Protein 1TNR (pdb70)

CATH classification: 2.60.120.40

Structure (mmCIF, N/CA/C/O backbone):
data_1TNR
#
_entry.id   1TNR
#
_cell.length_a   145.640
_cell.length_b   145.640
_cell.length_c   145.640
_cell.angle_alpha   90.00
_cell.angle_beta   90.00
_cell.angle_gamma   90.00
#
_symmetry.space_group_name_H-M   'I 2 3'
#
loop_
_entity.id
_entity.type
_entity.pdbx_description
1 polymer 'TUMOR NECROSIS FACTOR BETA'
2 polymer 'TUMOR NECROSIS FACTOR RECEPTOR P55'
3 water water
#
loop_
_atom_site.group_PDB
_atom_site.id
_atom_site.type_symbol
_atom_site.label_atom_id
_atom_site.label_alt_id
_atom_site.label_comp_id
_atom_site.label_asym_id
_atom_site.label_entity_id
_atom_site.label_seq_id
_atom_site.pdbx_PDB_ins_code
_atom_site.Cartn_x
_atom_site.Cartn_y
_atom_site.Cartn_z
_atom_site.occupancy
_atom_site.B_iso_or_equiv
_atom_site.auth_seq_id
_atom_site.auth_comp_id
_atom_site.auth_asym_id
_atom_site.auth_atom_id
_atom_site.pdbx_PDB_model_num
ATOM 1 N N . LYS A 1 1 ? 49.432 48.261 57.475 1.00 49.66 28 LYS A N 1
ATOM 2 C CA . LYS A 1 1 ? 49.765 47.386 58.626 1.00 44.96 28 LYS A CA 1
ATOM 3 C C . LYS A 1 1 ? 48.843 46.137 58.663 1.00 39.37 28 LYS A C 1
ATOM 4 O O . LYS A 1 1 ? 49.289 45.058 58.316 1.00 38.41 28 LYS A O 1
ATOM 10 N N . PRO A 1 2 ? 47.536 46.273 59.008 1.00 31.64 29 PRO A N 1
ATOM 11 C CA . PRO A 1 2 ? 46.669 45.072 59.059 1.00 30.51 29 PRO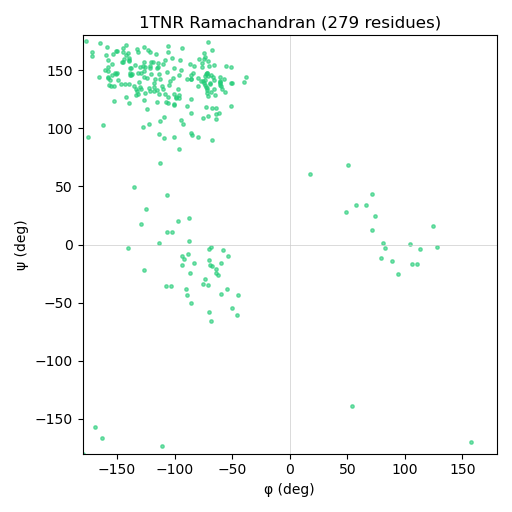 A CA 1
ATOM 12 C C . PRO A 1 2 ? 46.296 44.377 57.768 1.00 30.53 29 PRO A C 1
ATOM 13 O O . PRO A 1 2 ? 45.920 45.033 56.791 1.00 34.68 29 PRO A O 1
ATOM 17 N N . ALA A 1 3 ? 46.324 43.046 57.786 1.00 29.17 30 ALA A N 1
ATOM 18 C CA . ALA A 1 3 ? 45.996 42.263 56.601 1.00 29.58 30 ALA A CA 1
ATOM 19 C C . ALA A 1 3 ? 45.586 40.863 56.981 1.00 30.80 30 ALA A C 1
ATOM 20 O O . ALA A 1 3 ? 46.019 40.343 58.002 1.00 36.45 30 ALA A O 1
ATOM 22 N N . ALA A 1 4 ? 44.768 40.246 56.142 1.00 30.42 31 ALA A N 1
ATOM 23 C CA . ALA A 1 4 ? 44.307 38.901 56.393 1.00 26.91 31 ALA A CA 1
ATOM 24 C C . ALA A 1 4 ? 44.056 38.219 55.083 1.00 26.62 31 ALA A C 1
ATOM 25 O O . ALA A 1 4 ? 43.726 38.866 54.097 1.00 24.71 31 ALA A O 1
ATOM 27 N N . HIS A 1 5 ? 44.295 36.912 55.078 1.00 27.28 32 HIS A N 1
ATOM 28 C CA . HIS A 1 5 ? 44.058 36.066 53.939 1.00 25.64 32 HIS A CA 1
ATOM 29 C C . HIS A 1 5 ? 43.485 34.792 54.510 1.00 26.68 32 HIS A C 1
ATOM 30 O O . HIS A 1 5 ? 44.157 34.117 55.291 1.00 28.32 32 HIS A O 1
ATOM 37 N N . LEU A 1 6 ? 42.293 34.413 54.076 1.00 25.33 33 LEU A N 1
ATOM 38 C CA . LEU A 1 6 ? 41.650 33.216 54.614 1.00 25.77 33 LEU A CA 1
ATOM 39 C C . LEU A 1 6 ? 41.230 32.245 53.547 1.00 24.95 33 LEU A C 1
ATOM 40 O O . LEU A 1 6 ? 40.845 32.664 52.468 1.00 29.26 33 LEU A O 1
ATOM 45 N N . ILE A 1 7 ? 41.233 30.954 53.866 1.00 27.72 34 ILE A N 1
ATOM 46 C CA . ILE A 1 7 ? 40.812 29.923 52.913 1.00 29.13 34 ILE A CA 1
ATOM 47 C C . ILE A 1 7 ? 39.533 29.205 53.377 1.00 32.08 34 ILE A C 1
ATOM 48 O O . ILE A 1 7 ? 39.225 29.183 54.578 1.00 28.33 34 ILE A O 1
ATOM 53 N N . GLY A 1 8 ? 38.757 28.690 52.421 1.00 35.92 35 GLY A N 1
ATOM 54 C CA . GLY A 1 8 ? 37.541 27.972 52.762 1.00 40.51 35 GLY A CA 1
ATOM 55 C C . GLY A 1 8 ? 37.987 26.651 53.356 1.00 45.33 35 GLY A C 1
ATOM 56 O O . GLY A 1 8 ? 38.882 26.015 52.812 1.00 51.15 35 GLY A O 1
ATOM 57 N N . ASP A 1 9 ? 37.410 26.251 54.481 1.00 43.60 36 ASP A N 1
ATOM 58 C CA . ASP A 1 9 ? 37.770 25.006 55.156 1.00 44.90 36 ASP A CA 1
ATOM 59 C C . ASP A 1 9 ? 37.282 23.777 54.361 1.00 47.98 36 ASP A C 1
ATOM 60 O O . ASP A 1 9 ? 36.088 23.460 54.394 1.00 46.04 36 ASP A O 1
ATOM 65 N N . PRO A 1 10 ? 38.208 22.994 53.758 1.00 49.14 37 PRO A N 1
ATOM 66 C CA . PRO A 1 10 ? 37.805 21.827 52.972 1.00 53.21 37 PRO A CA 1
ATOM 67 C C . PRO A 1 10 ? 37.225 20.616 53.680 1.00 57.76 37 PRO A C 1
ATOM 68 O O . PRO A 1 10 ? 36.802 19.671 53.023 1.00 58.60 37 PRO A O 1
ATOM 72 N N . SER A 1 11 ? 37.183 20.643 55.005 1.00 61.73 38 SER A N 1
ATOM 73 C CA . SER A 1 11 ? 36.596 19.536 55.741 1.00 61.41 38 SER A CA 1
ATOM 74 C C . SER A 1 11 ? 35.103 19.772 56.023 1.00 62.78 38 SER A C 1
ATOM 75 O O . SER A 1 11 ? 34.405 18.861 56.423 1.00 65.14 38 SER A O 1
ATOM 78 N N . LYS A 1 12 ? 34.598 20.980 55.827 1.00 64.52 39 LYS A N 1
ATOM 79 C CA . LYS A 1 12 ? 33.184 21.222 56.070 1.00 68.04 39 LYS A CA 1
ATOM 80 C C . LYS A 1 12 ? 32.508 21.053 54.732 1.00 73.37 39 LYS A C 1
ATOM 81 O O . LYS A 1 12 ? 32.645 21.888 53.860 1.00 75.64 39 LYS A O 1
ATOM 87 N N . GLN A 1 13 ? 31.780 19.966 54.556 1.00 79.21 40 GLN A N 1
ATOM 88 C CA . GLN A 1 13 ? 31.142 19.714 53.267 1.00 84.71 40 GLN A CA 1
ATOM 89 C C . GLN A 1 13 ? 29.925 20.549 52.890 1.00 84.51 40 GLN A C 1
ATOM 90 O O . GLN A 1 13 ? 29.693 20.806 51.713 1.00 88.27 40 GLN A O 1
ATOM 96 N N . ASN A 1 14 ? 29.149 21.003 53.869 1.00 82.17 41 ASN A N 1
ATOM 97 C CA . ASN A 1 14 ? 27.924 21.728 53.528 1.00 78.71 41 ASN A CA 1
ATOM 98 C C . ASN A 1 14 ? 27.871 23.193 53.889 1.00 71.08 41 ASN A C 1
ATOM 99 O O . ASN A 1 14 ? 26.871 23.840 53.668 1.00 67.49 41 ASN A O 1
ATOM 104 N N . SER A 1 15 ? 28.946 23.721 54.457 1.00 68.21 42 SER A N 1
ATOM 105 C CA . SER A 1 15 ? 28.980 25.128 54.822 1.00 62.43 42 SER A CA 1
ATOM 106 C C . SER A 1 15 ? 30.278 25.761 54.326 1.00 54.02 42 SER A C 1
ATOM 107 O O . SER A 1 15 ? 31.173 25.066 53.866 1.00 51.60 42 SER A O 1
ATOM 110 N N . LEU A 1 16 ? 30.348 27.091 54.317 1.00 45.67 43 LEU A N 1
ATOM 111 C CA . LEU A 1 16 ? 31.573 27.767 53.896 1.00 38.39 43 LEU A CA 1
ATOM 112 C C . LEU A 1 16 ? 32.190 28.500 55.083 1.00 37.15 43 LEU A C 1
ATOM 113 O O . LEU A 1 16 ? 31.794 29.623 55.435 1.00 36.44 43 LEU A O 1
ATOM 118 N N . LEU A 1 17 ? 33.122 27.821 55.732 1.00 32.45 44 LEU A N 1
ATOM 119 C CA . LEU A 1 17 ? 33.801 28.343 56.901 1.00 31.57 44 LEU A CA 1
ATOM 120 C C . LEU A 1 17 ? 35.200 28.766 56.562 1.00 30.64 44 LEU A C 1
ATOM 121 O O . LEU A 1 17 ? 36.009 27.955 56.088 1.00 32.24 44 LEU A O 1
ATOM 126 N N . TRP A 1 18 ? 35.521 30.002 56.903 1.00 28.75 45 TRP A N 1
ATOM 127 C CA . TRP A 1 18 ? 36.851 30.557 56.654 1.00 31.00 45 TRP A CA 1
ATOM 128 C C . TRP A 1 18 ? 37.828 30.217 57.786 1.00 33.81 45 TRP A C 1
ATOM 129 O O . TRP A 1 18 ? 37.454 30.247 58.955 1.00 36.39 45 TRP A O 1
ATOM 140 N N . ARG A 1 19 ? 39.085 29.938 57.462 1.00 35.16 46 ARG A N 1
ATOM 141 C CA . ARG A 1 19 ? 40.054 29.641 58.511 1.00 34.47 46 ARG A CA 1
ATOM 142 C C . ARG A 1 19 ? 41.438 30.199 58.178 1.00 32.91 46 ARG A C 1
ATOM 143 O O . ARG A 1 19 ? 41.768 30.416 57.010 1.00 33.32 46 ARG A O 1
ATOM 151 N N . ALA A 1 20 ? 42.271 30.365 59.195 1.00 31.60 47 ALA A N 1
ATOM 152 C CA . ALA A 1 20 ? 43.574 30.945 58.965 1.00 31.09 47 ALA A CA 1
ATOM 153 C C . ALA A 1 20 ? 44.769 30.184 59.530 1.00 31.57 47 ALA A C 1
ATOM 154 O O . ALA A 1 20 ? 45.883 30.712 59.570 1.00 33.54 47 ALA A O 1
ATOM 156 N N . ASN A 1 21 ? 44.579 28.919 59.858 1.00 32.31 48 ASN A N 1
ATOM 157 C CA . ASN A 1 21 ? 45.654 28.125 60.451 1.00 34.88 48 ASN A CA 1
ATOM 158 C C . ASN A 1 21 ? 46.394 27.142 59.543 1.00 36.28 48 ASN A C 1
ATOM 159 O O . ASN A 1 21 ? 47.199 26.352 60.034 1.00 40.32 48 ASN A O 1
ATOM 164 N N . THR A 1 22 ? 46.183 27.206 58.232 1.00 37.02 49 THR A N 1
ATOM 165 C CA . THR A 1 22 ? 46.840 26.271 57.309 1.00 37.51 49 THR A CA 1
ATOM 166 C C . THR A 1 22 ? 47.262 26.928 56.011 1.00 36.54 49 THR A C 1
ATOM 167 O O . THR A 1 22 ? 46.783 28.000 55.665 1.00 38.73 49 THR A O 1
ATOM 171 N N . ASP A 1 23 ? 48.153 26.269 55.285 1.00 36.95 50 ASP A N 1
ATOM 172 C CA . ASP A 1 23 ? 48.630 26.785 54.010 1.00 35.19 50 ASP A CA 1
ATOM 173 C C . ASP A 1 23 ? 49.170 28.216 54.152 1.00 35.75 50 ASP A C 1
ATOM 174 O O . ASP A 1 23 ? 49.806 28.545 55.157 1.00 40.33 50 ASP A O 1
ATOM 179 N N . ARG A 1 24 ? 48.874 29.090 53.198 1.00 32.63 51 ARG A N 1
ATOM 180 C CA . ARG A 1 24 ? 49.384 30.453 53.265 1.00 29.43 51 ARG A CA 1
ATOM 181 C C . ARG A 1 24 ? 48.403 31.489 53.857 1.00 29.87 51 ARG A C 1
ATOM 182 O O . ARG A 1 24 ? 48.560 32.698 53.668 1.00 34.98 51 ARG A O 1
ATOM 190 N N . ALA A 1 25 ? 47.404 31.026 54.598 1.00 27.14 52 ALA A N 1
ATOM 191 C CA . ALA A 1 25 ? 46.423 31.931 55.206 1.00 27.24 52 ALA A CA 1
ATOM 192 C C . ALA A 1 25 ? 47.057 32.618 56.424 1.00 28.39 52 ALA A C 1
ATOM 193 O O . ALA A 1 25 ? 47.997 32.069 57.019 1.00 30.12 52 ALA A O 1
ATOM 195 N N . PHE A 1 26 ? 46.551 33.793 56.808 1.00 24.49 53 PHE A N 1
ATOM 196 C CA . PHE A 1 26 ? 47.130 34.510 57.942 1.00 21.17 53 PHE A CA 1
ATOM 197 C C . PHE A 1 26 ? 46.341 35.726 58.386 1.00 23.52 53 PHE A C 1
ATOM 198 O O . PHE A 1 26 ? 45.503 36.231 57.654 1.00 27.64 53 PHE A O 1
ATOM 206 N N . LEU A 1 27 ? 46.669 36.217 59.575 1.00 24.02 54 LEU A N 1
ATOM 207 C CA . LEU A 1 27 ? 46.052 37.393 60.167 1.00 25.74 54 LEU A CA 1
ATOM 208 C C . LEU A 1 27 ? 47.197 38.146 60.808 1.00 29.51 54 LEU A C 1
ATOM 209 O O . LEU A 1 27 ? 48.102 37.522 61.370 1.00 32.42 54 LEU A O 1
ATOM 214 N N . GLN A 1 28 ? 47.222 39.465 60.668 1.00 31.81 55 GLN A N 1
ATOM 215 C CA . GLN A 1 28 ? 48.291 40.221 61.280 1.00 36.99 55 GLN A CA 1
ATOM 216 C C . GLN A 1 28 ? 47.881 41.634 61.561 1.00 38.48 55 GLN A C 1
ATOM 217 O O . GLN A 1 28 ? 47.083 42.210 60.825 1.00 40.53 55 GLN A O 1
ATOM 223 N N . ASP A 1 29 ? 48.397 42.175 62.655 1.00 36.94 56 ASP A N 1
ATOM 224 C CA . ASP A 1 29 ? 48.101 43.539 63.019 1.00 33.49 56 ASP A CA 1
ATOM 225 C C . ASP A 1 29 ? 46.685 43.904 63.409 1.00 32.15 56 ASP A C 1
ATOM 226 O O . ASP A 1 29 ? 46.242 45.013 63.122 1.00 32.94 56 ASP A O 1
ATOM 231 N N . GLY A 1 30 ? 45.958 42.996 64.049 1.00 31.30 57 GLY A N 1
ATOM 232 C CA . GLY A 1 30 ? 44.632 43.358 64.497 1.00 27.78 57 GLY A CA 1
ATOM 233 C C . GLY A 1 30 ? 43.439 42.742 63.823 1.00 33.91 57 GLY A C 1
ATOM 234 O O . GLY A 1 30 ? 42.321 42.869 64.337 1.00 39.71 57 GLY A O 1
ATOM 235 N N . PHE A 1 31 ? 43.612 42.155 62.648 1.00 33.14 58 PHE A N 1
ATOM 236 C CA . PHE A 1 31 ? 42.478 41.528 61.997 1.00 30.43 58 PHE A CA 1
ATOM 237 C C . PHE A 1 31 ? 42.214 40.285 62.822 1.00 34.87 58 PHE A C 1
ATOM 238 O O . PHE A 1 31 ? 43.157 39.679 63.366 1.00 37.42 58 PHE A O 1
ATOM 246 N N . SER A 1 32 ? 40.948 39.890 62.918 1.00 33.78 59 SER A N 1
ATOM 247 C CA . SER A 1 32 ? 40.589 38.711 63.694 1.00 34.22 59 SER A CA 1
ATOM 248 C C . SER A 1 32 ? 39.292 38.121 63.141 1.00 37.02 59 SER A C 1
ATOM 249 O O . SER A 1 32 ? 38.545 38.766 62.377 1.00 31.79 59 SER A O 1
ATOM 252 N N . LEU A 1 33 ? 39.048 36.870 63.536 1.00 42.80 60 LEU A N 1
ATOM 253 C CA . LEU A 1 33 ? 37.868 36.112 63.136 1.00 42.76 60 LEU A CA 1
ATOM 254 C C . LEU A 1 33 ? 36.841 35.777 64.225 1.00 47.47 60 LEU A C 1
ATOM 255 O O . LEU A 1 33 ? 37.104 34.923 65.099 1.00 51.96 60 LEU A O 1
ATOM 260 N N . SER A 1 34 ? 35.683 36.439 64.244 1.00 48.69 61 SER A N 1
ATOM 261 C CA . SER A 1 34 ? 34.598 36.038 65.121 1.00 60.19 61 SER A CA 1
ATOM 262 C C . SER A 1 34 ? 33.477 35.632 64.138 1.00 61.66 61 SER A C 1
ATOM 263 O O . SER A 1 34 ? 33.516 36.066 63.008 1.00 64.85 61 SER A O 1
ATOM 266 N N . ASN A 1 35 ? 32.466 34.902 64.626 1.00 62.24 62 ASN A N 1
ATOM 267 C CA . ASN A 1 35 ? 31.315 34.383 63.798 1.00 60.62 62 ASN A CA 1
ATOM 268 C C . ASN A 1 35 ? 31.588 34.391 62.297 1.00 55.46 62 ASN A C 1
ATOM 269 O O . ASN A 1 35 ? 30.892 35.097 61.570 1.00 56.41 62 ASN A O 1
ATOM 274 N N . ASN A 1 36 ? 32.602 33.661 61.840 1.00 47.89 63 ASN A N 1
ATOM 275 C CA . ASN A 1 36 ? 32.960 33.579 60.410 1.00 40.15 63 ASN A CA 1
ATOM 276 C C . ASN A 1 36 ? 33.080 34.960 59.680 1.00 36.93 63 ASN A C 1
ATOM 277 O O . ASN A 1 36 ? 32.848 35.055 58.455 1.00 41.57 63 ASN A O 1
ATOM 282 N N . SER A 1 37 ? 33.416 36.025 60.405 1.00 32.45 64 SER A N 1
ATOM 283 C CA . SER A 1 37 ? 33.522 37.390 59.855 1.00 30.96 64 SER A CA 1
ATOM 284 C C . SER A 1 37 ? 34.871 37.998 60.212 1.00 32.70 64 SER A C 1
ATOM 285 O O . SER A 1 37 ? 35.557 37.527 61.123 1.00 38.44 64 SER A O 1
ATOM 288 N N . LEU A 1 38 ? 35.350 38.934 59.395 1.00 31.92 65 LEU A N 1
ATOM 289 C CA . LEU A 1 38 ? 36.625 39.583 59.680 1.00 28.52 65 LEU A CA 1
ATOM 290 C C . LEU A 1 38 ? 36.204 40.856 60.355 1.00 30.14 65 LEU A C 1
ATOM 291 O O . LEU A 1 38 ? 35.236 41.520 59.924 1.00 29.51 65 LEU A O 1
ATOM 296 N N . LEU A 1 39 ? 36.872 41.145 61.457 1.00 29.44 66 LEU A N 1
ATOM 297 C CA . LEU A 1 39 ? 36.585 42.325 62.235 1.00 32.83 66 LEU A CA 1
ATOM 298 C C . LEU A 1 39 ? 37.614 43.388 61.897 1.00 30.73 66 LEU A C 1
ATOM 299 O O . LEU A 1 39 ? 38.807 43.172 62.093 1.00 34.42 66 LEU A O 1
ATOM 304 N N . VAL A 1 40 ? 37.168 44.530 61.404 1.00 29.32 67 VAL A N 1
ATOM 305 C CA . VAL A 1 40 ? 38.096 45.591 61.049 1.00 31.01 67 VAL A CA 1
ATOM 306 C C . VAL A 1 40 ? 38.668 46.252 62.298 1.00 36.02 67 VAL A C 1
ATOM 307 O O . VAL A 1 40 ? 37.932 46.869 63.075 1.00 38.56 67 VAL A O 1
ATOM 311 N N . PRO A 1 41 ? 39.999 46.174 62.482 1.00 37.97 68 PRO A N 1
ATOM 312 C CA . PRO A 1 41 ? 40.686 46.751 63.643 1.00 35.62 68 PRO A CA 1
ATOM 313 C C . PRO A 1 41 ? 40.794 48.270 63.721 1.00 38.70 68 PRO A C 1
ATOM 314 O O . PRO A 1 41 ? 40.748 48.823 64.809 1.00 41.88 68 PRO A O 1
ATOM 318 N N . THR A 1 42 ? 40.951 48.968 62.604 1.00 40.76 69 THR A N 1
ATOM 319 C CA . THR A 1 42 ? 41.035 50.425 62.692 1.00 41.27 69 THR A CA 1
ATOM 320 C C . THR A 1 42 ? 40.404 51.042 61.487 1.00 37.93 69 THR A C 1
ATOM 321 O O . THR A 1 42 ? 40.307 50.411 60.450 1.00 37.56 69 THR A O 1
ATOM 325 N N . SER A 1 43 ? 39.990 52.285 61.625 1.00 36.57 70 SER A N 1
ATOM 326 C CA . SER A 1 43 ? 39.364 52.973 60.522 1.00 36.69 70 SER A CA 1
ATOM 327 C C . SER A 1 43 ? 40.391 53.233 59.420 1.00 36.80 70 SER A C 1
ATOM 328 O O . SER A 1 43 ? 41.570 53.412 59.705 1.00 40.20 70 SER A O 1
ATOM 331 N N . GLY A 1 44 ? 39.952 53.185 58.166 1.00 34.04 71 GLY A N 1
ATOM 332 C CA . GLY A 1 44 ? 40.850 53.416 57.054 1.00 31.37 71 GLY A CA 1
ATOM 333 C C . GLY A 1 44 ? 40.356 52.810 55.755 1.00 33.21 71 GLY A C 1
ATOM 334 O O . GLY A 1 44 ? 39.225 52.317 55.648 1.00 32.55 71 GLY A O 1
ATOM 335 N N . ILE A 1 45 ? 41.231 52.815 54.765 1.00 34.15 72 ILE A N 1
ATOM 336 C CA . ILE A 1 45 ? 40.883 52.268 53.471 1.00 37.26 72 ILE A CA 1
ATOM 337 C C . ILE A 1 45 ? 41.442 50.885 53.307 1.00 34.02 72 ILE A C 1
ATOM 338 O O . ILE A 1 45 ? 42.644 50.666 53.462 1.00 33.73 72 ILE A O 1
ATOM 343 N N . TYR A 1 46 ? 40.572 49.974 52.910 1.00 31.21 73 TYR A N 1
ATOM 344 C CA . TYR A 1 46 ? 40.956 48.589 52.738 1.00 30.32 73 TYR A CA 1
ATOM 345 C C . TYR A 1 46 ? 40.605 48.035 51.381 1.00 31.23 73 TYR A C 1
ATOM 346 O O . TYR A 1 46 ? 39.592 48.407 50.775 1.00 30.79 73 TYR A O 1
ATOM 355 N N . PHE A 1 47 ? 41.476 47.174 50.880 1.00 30.19 74 PHE A N 1
ATOM 356 C CA . PHE A 1 47 ? 41.193 46.505 49.642 1.00 28.78 74 PHE A CA 1
ATOM 357 C C . PHE A 1 47 ? 40.600 45.173 50.126 1.00 28.52 74 PHE A C 1
ATOM 358 O O . PHE A 1 47 ? 41.176 44.519 50.993 1.00 31.22 74 PHE A O 1
ATOM 366 N N . VAL A 1 48 ? 39.414 44.819 49.661 1.00 26.46 75 VAL A N 1
ATOM 367 C CA . VAL A 1 48 ? 38.777 43.576 50.083 1.00 24.13 75 VAL A CA 1
ATOM 368 C C . VAL A 1 48 ? 38.597 42.681 48.870 1.00 23.87 75 VAL A C 1
ATOM 369 O O . VAL A 1 48 ? 38.147 43.146 47.820 1.00 27.21 75 VAL A O 1
ATOM 373 N N . TYR A 1 49 ? 38.912 41.396 49.003 1.00 22.68 76 TYR A N 1
ATOM 374 C CA . TYR A 1 49 ? 38.809 40.463 47.863 1.00 18.67 76 TYR A CA 1
ATOM 375 C C . TYR A 1 49 ? 38.358 39.021 48.205 1.00 20.76 76 TYR A C 1
ATOM 376 O O . TYR A 1 49 ? 38.552 38.503 49.334 1.00 19.22 76 TYR A O 1
ATOM 385 N N . SER A 1 50 ? 37.815 38.342 47.201 1.00 23.02 77 SER A N 1
ATOM 386 C CA . SER A 1 50 ? 37.378 36.971 47.399 1.00 23.91 77 SER A CA 1
ATOM 387 C C . SER A 1 50 ? 37.224 36.214 46.084 1.00 21.69 77 SER A C 1
ATOM 388 O O . SER A 1 50 ? 36.973 36.813 45.036 1.00 22.11 77 SER A O 1
ATOM 391 N N . GLN A 1 51 ? 37.440 34.906 46.131 1.00 22.64 78 GLN A N 1
ATOM 392 C CA . GLN A 1 51 ? 37.271 34.080 44.954 1.00 25.44 78 GLN A CA 1
ATOM 393 C C . GLN A 1 51 ? 36.590 32.777 45.316 1.00 25.08 78 GLN A C 1
ATOM 394 O O . GLN A 1 51 ? 36.802 32.246 46.393 1.00 27.96 78 GLN A O 1
ATOM 400 N N . VAL A 1 52 ? 35.770 32.268 44.408 1.00 25.91 79 VAL A N 1
ATOM 401 C CA . VAL A 1 52 ? 35.110 30.975 44.586 1.00 27.06 79 VAL A CA 1
ATOM 402 C C . VAL A 1 52 ? 35.160 30.275 43.239 1.00 27.60 79 VAL A C 1
ATOM 403 O O . VAL A 1 52 ? 35.232 30.925 42.187 1.00 23.26 79 VAL A O 1
ATOM 407 N N . VAL A 1 53 ? 35.173 28.950 43.286 1.00 28.30 80 VAL A N 1
ATOM 408 C CA . VAL A 1 53 ? 35.181 28.120 42.085 1.00 28.08 80 VAL A CA 1
ATOM 409 C C . VAL A 1 53 ? 34.101 27.058 42.323 1.00 28.64 80 VAL A C 1
ATOM 410 O O . VAL A 1 53 ? 34.013 26.499 43.419 1.00 27.85 80 VAL A O 1
ATOM 414 N N . PHE A 1 54 ? 33.234 26.842 41.337 1.00 28.97 81 PHE A N 1
ATOM 415 C CA . PHE A 1 54 ? 32.156 25.863 41.468 1.00 28.75 81 PHE A CA 1
ATOM 416 C C . PHE A 1 54 ? 32.286 24.802 40.386 1.00 30.07 81 PHE A C 1
ATOM 417 O O . PHE A 1 54 ? 32.813 25.093 39.299 1.00 26.69 81 PHE A O 1
ATOM 425 N N . SER A 1 55 ? 31.709 23.621 40.646 1.00 31.55 82 SER A N 1
ATOM 426 C CA . SER A 1 55 ? 31.701 22.509 39.697 1.00 31.67 82 SER A CA 1
ATOM 427 C C . SER A 1 55 ? 30.449 21.643 39.890 1.00 31.72 82 SER A C 1
ATOM 428 O O . SER A 1 55 ? 29.741 21.765 40.883 1.00 32.28 82 SER A O 1
ATOM 431 N N . GLY A 1 56 ? 30.171 20.772 38.932 1.00 36.72 83 GLY A N 1
ATOM 432 C CA . GLY A 1 56 ? 29.029 19.882 39.042 1.00 39.88 83 GLY A CA 1
ATOM 433 C C . GLY A 1 56 ? 28.970 18.943 37.857 1.00 42.11 83 GLY A C 1
ATOM 434 O O . GLY A 1 56 ? 29.767 19.056 36.934 1.00 39.65 83 GLY A O 1
ATOM 435 N N . LYS A 1 57 ? 28.032 18.004 37.885 1.00 49.84 84 LYS A N 1
ATOM 436 C CA . LYS A 1 57 ? 27.842 17.059 36.783 1.00 54.46 84 LYS A CA 1
ATOM 437 C C . LYS A 1 57 ? 26.452 16.439 36.929 1.00 55.86 84 LYS A C 1
ATOM 438 O O . LYS A 1 57 ? 26.250 15.593 37.799 1.00 57.14 84 LYS A O 1
ATOM 444 N N . ALA A 1 58 ? 25.498 16.897 36.112 1.00 57.56 85 ALA A N 1
ATOM 445 C CA . ALA A 1 58 ? 24.111 16.413 36.116 1.00 61.78 85 ALA A CA 1
ATOM 446 C C . ALA A 1 58 ? 24.066 14.933 35.707 1.00 68.12 85 ALA A C 1
ATOM 447 O O . ALA A 1 58 ? 24.470 14.579 34.580 1.00 64.61 85 ALA A O 1
ATOM 449 N N . TYR A 1 59 ? 23.604 14.083 36.639 1.00 75.25 86 TYR A N 1
ATOM 450 C CA . TYR A 1 59 ? 23.508 12.630 36.437 1.00 80.01 86 TYR A CA 1
ATOM 451 C C . TYR A 1 59 ? 22.222 12.157 35.789 1.00 83.93 86 TYR A C 1
ATOM 452 O O . TYR A 1 59 ? 22.209 11.121 35.129 1.00 83.62 86 TYR A O 1
ATOM 461 N N . SER A 1 60 ? 21.164 12.948 35.939 1.00 87.62 87 SER A N 1
ATOM 462 C CA . SER A 1 60 ? 19.854 12.597 35.407 1.00 92.08 87 SER A CA 1
ATOM 463 C C . SER A 1 60 ? 19.286 13.702 34.528 1.00 93.77 87 SER A C 1
ATOM 464 O O . SER A 1 60 ? 19.664 14.861 34.668 1.00 92.49 87 SER A O 1
ATOM 467 N N . PRO A 1 61 ? 18.347 13.351 33.614 1.00 99.02 88 PRO A N 1
ATOM 468 C CA . PRO A 1 61 ? 17.718 14.335 32.716 1.00 101.23 88 PRO A CA 1
ATOM 469 C C . PRO A 1 61 ? 16.928 15.421 33.460 1.00 100.89 88 PRO A C 1
ATOM 470 O O . PRO A 1 61 ? 16.771 16.538 32.951 1.00 101.18 88 PRO A O 1
ATOM 474 N N . LYS A 1 62 ? 16.436 15.099 34.659 1.00 100.02 89 LYS A N 1
ATOM 475 C CA . LYS A 1 62 ? 15.686 16.056 35.471 1.00 99.32 89 LYS A CA 1
ATOM 476 C C . LYS A 1 62 ? 16.564 17.285 35.791 1.00 99.79 89 LYS A C 1
ATOM 477 O O . LYS A 1 62 ? 16.128 18.440 35.644 1.00 97.53 89 LYS A O 1
ATOM 483 N N . ALA A 1 63 ? 17.827 17.010 36.127 1.00 100.69 90 ALA A N 1
ATOM 484 C CA . ALA A 1 63 ? 18.822 18.036 36.464 1.00 99.35 90 ALA A CA 1
ATOM 485 C C . ALA A 1 63 ? 19.244 18.955 35.299 1.00 97.74 90 ALA A C 1
ATOM 486 O O . ALA A 1 63 ? 19.761 20.045 35.521 1.00 99.14 90 ALA A O 1
ATOM 488 N N . THR A 1 64 ? 18.990 18.531 34.069 1.00 96.38 91 THR A N 1
ATOM 489 C CA . THR A 1 64 ? 19.357 19.296 32.881 1.00 98.57 91 THR A CA 1
ATOM 490 C C . THR A 1 64 ? 18.281 20.295 32.428 1.00 97.83 91 THR A C 1
ATOM 491 O O . THR A 1 64 ? 18.533 21.159 31.574 1.00 98.02 91 THR A O 1
ATOM 495 N N . SER A 1 65 ? 17.110 20.211 33.059 1.00 96.99 92 SER A N 1
ATOM 496 C CA . SER A 1 65 ? 15.958 21.062 32.743 1.00 95.46 92 SER A CA 1
ATOM 497 C C . SER A 1 65 ? 16.152 22.530 33.126 1.00 92.85 92 SER A C 1
ATOM 498 O O . SER A 1 65 ? 16.139 23.418 32.260 1.00 90.97 92 SER A O 1
ATOM 501 N N . SER A 1 66 ? 16.259 22.772 34.437 1.00 88.96 93 SER A N 1
ATOM 502 C CA . SER A 1 66 ? 16.443 24.117 34.986 1.00 79.47 93 SER A CA 1
ATOM 503 C C . SER A 1 66 ? 17.889 24.454 35.275 1.00 70.38 93 SER A C 1
ATOM 504 O O . SER A 1 66 ? 18.687 23.586 35.652 1.00 70.11 93 SER A O 1
ATOM 507 N N . PRO A 1 67 ? 18.244 25.732 35.088 1.00 61.86 94 PRO A N 1
ATOM 508 C CA . PRO A 1 67 ? 19.592 26.227 35.327 1.00 55.94 94 PRO A CA 1
ATOM 509 C C . PRO A 1 67 ? 19.950 26.272 36.821 1.00 48.89 94 PRO A C 1
ATOM 510 O O . PRO A 1 67 ? 19.124 25.983 37.710 1.00 48.15 94 PRO A O 1
ATOM 514 N N . LEU A 1 68 ? 21.209 26.611 37.073 1.00 41.24 95 LEU A N 1
ATOM 515 C CA . LEU A 1 68 ? 21.742 26.722 38.409 1.00 35.73 95 LEU A CA 1
ATOM 516 C C . LEU A 1 68 ? 22.158 28.167 38.580 1.00 33.73 95 LEU A C 1
ATOM 517 O O . LEU A 1 68 ? 22.777 28.741 37.689 1.00 35.52 95 LEU A O 1
ATOM 522 N N . TYR A 1 69 ? 21.769 28.791 39.681 1.00 34.20 96 TYR A N 1
ATOM 523 C CA . TYR A 1 69 ? 22.174 30.177 39.923 1.00 35.78 96 TYR A CA 1
ATOM 524 C C . TYR A 1 69 ? 23.384 30.134 40.877 1.00 35.39 96 TYR A C 1
ATOM 525 O O . TYR A 1 69 ? 23.311 29.477 41.915 1.00 32.68 96 TYR A O 1
ATOM 534 N N . LEU A 1 70 ? 24.495 30.771 40.509 1.00 31.58 97 LEU A N 1
ATOM 535 C CA . LEU A 1 70 ? 25.678 30.779 41.368 1.00 30.71 97 LEU A CA 1
ATOM 536 C C . LEU A 1 70 ? 26.020 32.224 41.677 1.00 30.18 97 LEU A C 1
ATOM 537 O O . LEU A 1 70 ? 26.037 33.073 40.772 1.00 32.75 97 LEU A O 1
ATOM 542 N N . ALA A 1 71 ? 26.260 32.518 42.950 1.00 25.56 98 ALA A N 1
ATOM 543 C CA . ALA A 1 71 ? 26.613 33.872 43.335 1.00 26.04 98 ALA A CA 1
ATOM 544 C C . ALA A 1 71 ? 27.485 33.900 44.581 1.00 26.86 98 ALA A C 1
ATOM 545 O O . ALA A 1 71 ? 27.415 33.020 45.448 1.00 29.34 98 ALA A O 1
ATOM 547 N N . HIS A 1 72 ? 28.366 34.880 44.629 1.00 24.51 99 HIS A N 1
ATOM 548 C CA . HIS A 1 72 ? 29.231 35.036 45.766 1.00 22.80 99 HIS A CA 1
ATOM 549 C C . HIS A 1 72 ? 29.187 36.522 45.980 1.00 24.10 99 HIS A C 1
ATOM 550 O O . HIS A 1 72 ? 29.158 37.296 45.022 1.00 24.59 99 HIS A O 1
ATOM 557 N N . GLU A 1 73 ? 29.280 36.929 47.230 1.00 25.47 100 GLU A N 1
ATOM 558 C CA . GLU A 1 73 ? 29.139 38.323 47.550 1.00 25.98 100 GLU A CA 1
ATOM 559 C C . GLU A 1 73 ? 29.794 38.662 48.902 1.00 27.81 100 GLU A C 1
ATOM 560 O O . GLU A 1 73 ? 29.783 37.829 49.825 1.00 26.24 100 GLU A O 1
ATOM 566 N N . VAL A 1 74 ? 30.410 39.844 48.999 1.00 28.58 101 VAL A N 1
ATOM 567 C CA . VAL A 1 74 ? 31.027 40.295 50.249 1.00 27.58 101 VAL A CA 1
ATOM 568 C C . VAL A 1 74 ? 30.151 41.395 50.818 1.00 29.60 101 VAL A C 1
ATOM 569 O O . VAL A 1 74 ? 29.892 42.392 50.139 1.00 32.17 101 VAL A O 1
ATOM 573 N N . GLN A 1 75 ? 29.683 41.210 52.047 1.00 29.34 102 GLN A N 1
ATOM 574 C CA . GLN A 1 75 ? 28.825 42.193 52.693 1.00 29.97 102 GLN A CA 1
ATOM 575 C C . GLN A 1 75 ? 29.471 42.820 53.884 1.00 30.35 102 GLN A C 1
ATOM 576 O O . GLN A 1 75 ? 30.245 42.183 54.613 1.00 31.74 102 GLN A O 1
ATOM 582 N N . LEU A 1 76 ? 28.974 44.005 54.182 1.00 30.82 103 LEU A N 1
ATOM 583 C CA . LEU A 1 76 ? 29.465 44.799 55.279 1.00 32.58 103 LEU A CA 1
ATOM 584 C C . LEU A 1 76 ? 28.390 45.026 56.307 1.00 35.46 103 LEU A C 1
ATOM 585 O O . LEU A 1 76 ? 27.229 45.255 55.958 1.00 35.16 103 LEU A O 1
ATOM 590 N N . PHE A 1 77 ? 28.791 44.941 57.570 1.00 38.63 104 PHE A N 1
ATOM 591 C CA . PHE A 1 77 ? 27.910 45.224 58.694 1.00 39.84 104 PHE A CA 1
ATOM 592 C C . PHE A 1 77 ? 28.622 46.252 59.592 1.00 39.98 104 PHE A C 1
ATOM 593 O O . PHE A 1 77 ? 29.553 45.918 60.339 1.00 41.88 104 PHE A O 1
ATOM 601 N N . SER A 1 78 ? 28.197 47.505 59.456 1.00 38.31 105 SER A N 1
ATOM 602 C CA . SER A 1 78 ? 28.749 48.661 60.160 1.00 40.39 105 SER A CA 1
ATOM 603 C C . SER A 1 78 ? 27.740 49.178 61.184 1.00 42.18 105 SER A C 1
ATOM 604 O O . SER A 1 78 ? 26.544 48.986 61.020 1.00 44.44 105 SER A O 1
ATOM 607 N N . SER A 1 79 ? 28.199 49.860 62.227 1.00 47.03 106 SER A N 1
ATOM 608 C CA . SER A 1 79 ? 27.273 50.409 63.221 1.00 47.62 106 SER A CA 1
ATOM 609 C C . SER A 1 79 ? 26.486 51.566 62.584 1.00 46.86 106 SER A C 1
ATOM 610 O O . SER A 1 79 ? 25.520 52.056 63.155 1.00 48.41 106 SER A O 1
ATOM 613 N N . GLN A 1 80 ? 26.937 52.034 61.426 1.00 44.87 107 GLN A N 1
ATOM 614 C CA . GLN A 1 80 ? 26.282 53.137 60.745 1.00 45.52 107 GLN A CA 1
ATOM 615 C C . GLN A 1 80 ? 24.905 52.825 60.175 1.00 49.02 107 GLN A C 1
ATOM 616 O O . GLN A 1 80 ? 24.150 53.752 59.847 1.00 51.73 107 GLN A O 1
ATOM 622 N N . TYR A 1 81 ? 24.590 51.543 60.026 1.00 49.96 108 TYR A N 1
ATOM 623 C CA . TYR A 1 81 ? 23.314 51.126 59.462 1.00 52.35 108 TYR A CA 1
ATOM 624 C C . TYR A 1 81 ? 22.983 49.739 60.031 1.00 58.48 108 TYR A C 1
ATOM 625 O O . TYR A 1 81 ? 23.847 48.871 60.135 1.00 59.18 108 TYR A O 1
ATOM 634 N N . PRO A 1 82 ? 21.721 49.520 60.429 1.00 63.94 109 PRO A N 1
ATOM 635 C CA . PRO A 1 82 ? 21.315 48.222 60.991 1.00 65.58 109 PRO A CA 1
ATOM 636 C C . PRO A 1 82 ? 21.293 47.003 60.046 1.00 61.88 109 PRO A C 1
ATOM 637 O O . PRO A 1 82 ? 21.024 45.898 60.496 1.00 60.30 109 PRO A O 1
ATOM 641 N N . PHE A 1 83 ? 21.590 47.185 58.762 1.00 60.64 110 PHE A N 1
ATOM 642 C CA . PHE A 1 83 ? 21.524 46.074 57.808 1.00 58.12 110 PHE A CA 1
ATOM 643 C C . PHE A 1 83 ? 22.802 45.683 57.090 1.00 54.44 110 PHE A C 1
ATOM 644 O O . PHE A 1 83 ? 23.709 46.487 56.944 1.00 56.70 110 PHE A O 1
ATOM 652 N N . HIS A 1 84 ? 22.848 44.442 56.621 1.00 50.06 111 HIS A N 1
ATOM 653 C CA . HIS A 1 84 ? 23.990 43.949 55.864 1.00 46.19 111 HIS A CA 1
ATOM 654 C C . HIS A 1 84 ? 23.939 44.594 54.511 1.00 42.85 111 HIS A C 1
ATOM 655 O O . HIS A 1 84 ? 22.887 44.659 53.895 1.00 42.83 111 HIS A O 1
ATOM 662 N N . VAL A 1 85 ? 25.082 45.068 54.048 1.00 43.13 112 VAL A N 1
ATOM 663 C CA . VAL A 1 85 ? 25.149 45.722 52.754 1.00 40.09 112 VAL A CA 1
ATOM 664 C C . VAL A 1 85 ? 26.192 45.099 51.850 1.00 37.25 112 VAL A C 1
ATOM 665 O O . VAL A 1 85 ? 27.338 44.879 52.242 1.00 39.80 112 VAL A O 1
ATOM 669 N N . PRO A 1 86 ? 25.792 44.784 50.621 1.00 34.52 113 PRO A N 1
ATOM 670 C CA . PRO A 1 86 ? 26.682 44.176 49.635 1.00 35.38 113 PRO A CA 1
ATOM 671 C C . PRO A 1 86 ? 27.687 45.184 49.141 1.00 33.48 113 PRO A C 1
ATOM 672 O O . PRO A 1 86 ? 27.303 46.290 48.771 1.00 35.33 113 PRO A O 1
ATOM 676 N N . LEU A 1 87 ? 28.961 44.799 49.145 1.00 30.93 114 LEU A N 1
ATOM 677 C CA . LEU A 1 87 ? 30.042 45.645 48.650 1.00 28.24 114 LEU A CA 1
ATOM 678 C C . LEU A 1 87 ? 30.472 45.138 47.262 1.00 29.50 114 LEU A C 1
ATOM 679 O O . LEU A 1 87 ? 30.766 45.924 46.364 1.00 28.03 114 LEU A O 1
ATOM 684 N N . LEU A 1 88 ? 30.437 43.816 47.085 1.00 28.51 115 LEU A N 1
ATOM 685 C CA . LEU A 1 88 ? 30.840 43.178 45.847 1.00 25.10 115 LEU A CA 1
ATOM 686 C C . LEU A 1 88 ? 29.953 41.939 45.651 1.00 27.20 115 LEU A C 1
ATOM 687 O O . LEU A 1 88 ? 29.705 41.210 46.626 1.00 25.88 115 LEU A O 1
ATOM 692 N N . SER A 1 89 ? 29.493 41.700 44.417 1.00 24.90 116 SER A N 1
ATOM 693 C CA . SER A 1 89 ? 28.680 40.521 44.072 1.00 26.06 116 SER A CA 1
ATOM 694 C C . SER A 1 89 ? 29.067 40.041 42.691 1.00 24.99 116 SER A C 1
ATOM 695 O O . SER A 1 89 ? 29.242 40.857 41.784 1.00 22.12 116 SER A O 1
ATOM 698 N N . SER A 1 90 ? 29.171 38.725 42.531 1.00 24.35 117 SER A N 1
ATOM 699 C CA . SER A 1 90 ? 29.472 38.122 41.244 1.00 25.09 117 SER A CA 1
ATOM 700 C C . SER A 1 90 ? 28.412 37.041 41.036 1.00 27.53 117 SER A C 1
ATOM 701 O O . SER A 1 90 ? 28.070 36.290 41.966 1.00 29.68 117 SER A O 1
ATOM 704 N N . GLN A 1 91 ? 27.839 37.014 39.842 1.00 26.25 118 GLN A N 1
ATOM 705 C CA . GLN A 1 91 ? 26.785 36.076 39.530 1.00 26.89 118 GLN A CA 1
ATOM 706 C C . GLN A 1 91 ? 26.993 35.401 38.190 1.00 29.04 118 GLN A C 1
ATOM 707 O O . GLN A 1 91 ? 27.643 35.945 37.291 1.00 29.19 118 GLN A O 1
ATOM 713 N N . LYS A 1 92 ? 26.418 34.212 38.065 1.00 31.15 119 LYS A N 1
ATOM 714 C CA . LYS A 1 92 ? 26.537 33.390 36.862 1.00 30.91 119 LYS A CA 1
ATOM 715 C C . LYS A 1 92 ? 25.367 32.412 36.841 1.00 32.69 119 LYS A C 1
ATOM 716 O O . LYS A 1 92 ? 24.918 31.943 37.895 1.00 32.58 119 LYS A O 1
ATOM 722 N N . MET A 1 93 ? 24.850 32.127 35.653 1.00 34.32 120 MET A N 1
ATOM 723 C CA . MET A 1 93 ? 23.763 31.162 35.522 1.00 36.56 120 MET A CA 1
ATOM 724 C C . MET A 1 93 ? 24.376 29.995 34.739 1.00 39.01 120 MET A C 1
ATOM 725 O O . MET A 1 93 ? 25.031 30.200 33.716 1.00 38.65 120 MET A O 1
ATOM 730 N N . VAL A 1 94 ? 24.217 28.779 35.238 1.00 42.27 121 VAL A N 1
ATOM 731 C CA . VAL A 1 94 ? 24.784 27.611 34.576 1.00 44.80 121 VAL A CA 1
ATOM 732 C C . VAL A 1 94 ? 23.699 26.668 34.073 1.00 46.52 121 VAL A C 1
ATOM 733 O O . VAL A 1 94 ? 22.747 26.358 34.793 1.00 44.78 121 VAL A O 1
ATOM 737 N N . TYR A 1 95 ? 23.846 26.237 32.823 1.00 49.51 122 TYR A N 1
ATOM 738 C CA . TYR A 1 95 ? 22.915 25.295 32.192 1.00 49.97 122 TYR A CA 1
ATOM 739 C C . TYR A 1 95 ? 23.604 23.932 32.009 1.00 51.45 122 TYR A C 1
ATOM 740 O O . TYR A 1 95 ? 24.283 23.689 31.008 1.00 50.10 122 TYR A O 1
ATOM 749 N N . PRO A 1 96 ? 23.466 23.043 33.001 1.00 53.15 123 PRO A N 1
ATOM 750 C CA . PRO A 1 96 ? 24.068 21.713 32.979 1.00 57.94 123 PRO A CA 1
ATOM 751 C C . PRO A 1 96 ? 23.623 20.840 31.821 1.00 62.26 123 PRO A C 1
ATOM 752 O O . PRO A 1 96 ? 22.443 20.809 31.466 1.00 63.23 123 PRO A O 1
ATOM 756 N N . GLY A 1 97 ? 24.601 20.165 31.225 1.00 65.48 124 GLY A N 1
ATOM 757 C CA . GLY A 1 97 ? 24.346 19.247 30.135 1.00 70.01 124 GLY A CA 1
ATOM 758 C C . GLY A 1 97 ? 24.377 17.853 30.749 1.00 74.65 124 GLY A C 1
ATOM 759 O O . GLY A 1 97 ? 25.070 17.641 31.755 1.00 74.86 124 GLY A O 1
ATOM 760 N N . LEU A 1 98 ? 23.645 16.900 30.165 1.00 76.17 125 LEU A N 1
ATOM 761 C CA . LEU A 1 98 ? 23.598 15.540 30.712 1.00 73.48 125 LEU A CA 1
ATOM 762 C C . LEU A 1 98 ? 24.948 14.834 30.680 1.00 71.42 125 LEU A C 1
ATOM 763 O O . LEU A 1 98 ? 25.469 14.541 29.601 1.00 70.06 125 LEU A O 1
ATOM 768 N N . GLN A 1 99 ? 25.505 14.597 31.870 1.00 70.48 126 GLN A N 1
ATOM 769 C CA . GLN A 1 99 ? 26.786 13.899 32.070 1.00 70.34 126 GLN A CA 1
ATOM 770 C C . GLN A 1 99 ? 28.090 14.672 31.856 1.00 68.09 126 GLN A C 1
ATOM 771 O O . GLN A 1 99 ? 29.158 14.178 32.222 1.00 67.53 126 GLN A O 1
ATOM 777 N N . GLU A 1 100 ? 28.004 15.872 31.278 1.00 65.72 127 GLU A N 1
ATOM 778 C CA . GLU A 1 100 ? 29.173 16.722 31.021 1.00 56.76 127 GLU A CA 1
ATOM 779 C C . GLU A 1 100 ? 29.392 17.590 32.250 1.00 51.09 127 GLU A C 1
ATOM 780 O O . GLU A 1 100 ? 28.532 18.400 32.595 1.00 50.91 127 GLU A O 1
ATOM 786 N N . PRO A 1 101 ? 30.557 17.460 32.910 1.00 47.32 128 PRO A N 1
ATOM 787 C CA . PRO A 1 101 ? 30.815 18.272 34.102 1.00 44.24 128 PRO A CA 1
ATOM 788 C C . PRO A 1 101 ? 31.116 19.734 33.735 1.00 43.05 128 PRO A C 1
ATOM 789 O O . PRO A 1 101 ? 31.727 20.014 32.696 1.00 41.35 128 PRO A O 1
ATOM 793 N N . TRP A 1 102 ? 30.672 20.663 34.576 1.00 40.72 129 TRP A N 1
ATOM 794 C CA . TRP A 1 102 ? 30.915 22.078 34.336 1.00 35.38 129 TRP A CA 1
ATOM 795 C C . TRP A 1 102 ? 31.820 22.648 35.434 1.00 35.62 129 TRP A C 1
ATOM 796 O O . TRP A 1 102 ? 31.814 22.151 36.570 1.00 34.89 129 TRP A O 1
ATOM 807 N N . LEU A 1 103 ? 32.580 23.686 35.087 1.00 33.88 130 LEU A N 1
ATOM 808 C CA . LEU A 1 103 ? 33.536 24.331 35.985 1.00 31.70 130 LEU A CA 1
ATOM 809 C C . LEU A 1 103 ? 33.535 25.838 35.753 1.00 33.19 130 LEU A C 1
ATOM 810 O O . LEU A 1 103 ? 33.774 26.293 34.626 1.00 36.52 130 LEU A O 1
ATOM 815 N N . HIS A 1 104 ? 33.350 26.615 36.814 1.00 30.83 131 HIS A N 1
ATOM 816 C CA . HIS A 1 104 ? 33.354 28.065 36.693 1.00 27.66 131 HIS A CA 1
ATOM 817 C C . HIS A 1 104 ? 34.110 28.775 37.810 1.00 26.98 131 HIS A C 1
ATOM 818 O O . HIS A 1 104 ? 34.084 28.337 38.961 1.00 31.40 131 HIS A O 1
ATOM 825 N N . SER A 1 105 ? 34.751 29.892 37.502 1.00 22.81 132 SER A N 1
ATOM 826 C CA . SER A 1 105 ? 35.469 30.637 38.538 1.00 22.22 132 SER A CA 1
ATOM 827 C C . SER A 1 105 ? 34.985 32.089 38.618 1.00 23.15 132 SER A C 1
ATOM 828 O O . SER A 1 105 ? 34.692 32.695 37.588 1.00 32.56 132 SER A O 1
ATOM 831 N N . MET A 1 106 ? 34.917 32.662 39.816 1.00 20.29 133 MET A N 1
ATOM 832 C CA . MET A 1 106 ? 34.480 34.058 39.975 1.00 19.30 133 MET A CA 1
ATOM 833 C C . MET A 1 106 ? 35.413 34.776 40.946 1.00 17.82 133 MET A C 1
ATOM 834 O O . MET A 1 106 ? 35.768 34.232 41.989 1.00 22.43 133 MET A O 1
ATOM 839 N N . TYR A 1 107 ? 35.806 35.993 40.610 1.00 17.96 134 TYR A N 1
ATOM 840 C CA . TYR A 1 107 ? 36.693 36.769 41.472 1.00 15.37 134 TYR A CA 1
ATOM 841 C C . TYR A 1 107 ? 36.270 38.212 41.534 1.00 17.39 134 TYR A C 1
ATOM 842 O O . TYR A 1 107 ? 35.764 38.749 40.537 1.00 19.88 134 TYR A O 1
ATOM 851 N N . HIS A 1 108 ? 36.500 38.854 42.681 1.00 19.77 135 HIS A N 1
ATOM 852 C CA . HIS A 1 108 ? 36.179 40.279 42.834 1.00 20.90 135 HIS A CA 1
ATOM 853 C C . HIS A 1 108 ? 36.974 40.972 43.964 1.00 23.73 135 HIS A C 1
ATOM 854 O O . HIS A 1 108 ? 37.378 40.316 44.940 1.00 24.02 135 HIS A O 1
ATOM 861 N N . GLY A 1 109 ? 37.248 42.270 43.790 1.00 23.90 136 GLY A N 1
ATOM 862 C CA . GLY A 1 109 ? 37.982 43.029 44.787 1.00 28.03 136 GLY A CA 1
ATOM 863 C C . GLY A 1 109 ? 37.863 44.524 44.536 1.00 34.11 136 GLY A C 1
ATOM 864 O O . GLY A 1 109 ? 37.813 44.973 43.382 1.00 37.25 136 GLY A O 1
ATOM 865 N N . ALA A 1 110 ? 37.799 45.301 45.610 1.00 31.76 137 ALA A N 1
ATOM 866 C CA . ALA A 1 110 ? 37.686 46.740 45.491 1.00 26.40 137 ALA A CA 1
ATOM 867 C C . ALA A 1 110 ? 38.159 47.367 46.785 1.00 24.62 137 ALA A C 1
ATOM 868 O O . ALA A 1 110 ? 38.387 46.667 47.790 1.00 23.25 137 ALA A O 1
ATOM 870 N N . ALA A 1 111 ? 38.311 48.689 46.756 1.00 22.02 138 ALA A N 1
ATOM 871 C CA . ALA A 1 111 ? 38.763 49.442 47.926 1.00 22.04 138 ALA A CA 1
ATOM 872 C C . ALA A 1 111 ? 37.616 50.208 48.610 1.00 22.60 138 ALA A C 1
ATOM 873 O O . ALA A 1 111 ? 36.792 50.845 47.930 1.00 25.12 138 ALA A O 1
ATOM 875 N N . PHE A 1 112 ? 37.574 50.188 49.939 1.00 19.46 139 PHE A N 1
ATOM 876 C CA . PHE A 1 112 ? 36.505 50.882 50.651 1.00 21.73 139 PHE A CA 1
ATOM 877 C C . PHE A 1 112 ? 37.010 51.591 51.881 1.00 25.30 139 PHE A C 1
ATOM 878 O O . PHE A 1 112 ? 38.103 51.302 52.386 1.00 26.45 139 PHE A O 1
ATOM 886 N N . GLN A 1 113 ? 36.239 52.584 52.312 1.00 29.15 140 GLN A N 1
ATOM 887 C CA . GLN A 1 113 ? 36.541 53.349 53.509 1.00 32.32 140 GLN A CA 1
ATOM 888 C C . GLN A 1 113 ? 35.797 52.664 54.627 1.00 35.86 140 GLN A C 1
ATOM 889 O O . GLN 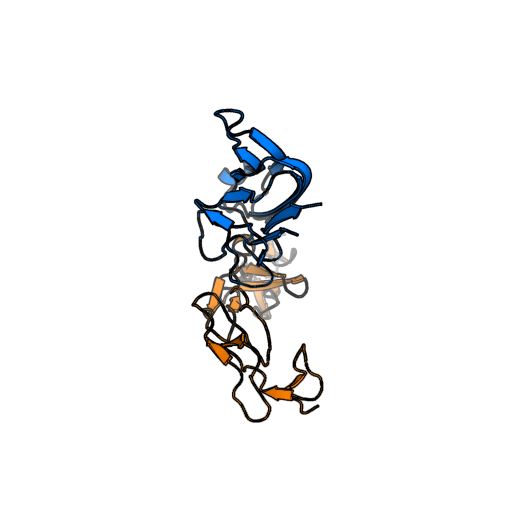A 1 113 ? 34.571 52.754 54.699 1.00 38.80 140 GLN A O 1
ATOM 895 N N . LEU A 1 114 ? 36.525 51.918 55.446 1.00 34.65 141 LEU A N 1
ATOM 896 C CA . LEU A 1 114 ? 35.919 51.217 56.545 1.00 34.17 141 LEU A CA 1
ATOM 897 C C . LEU A 1 114 ? 36.158 51.918 57.868 1.00 37.09 141 LEU A C 1
ATOM 898 O O . LEU A 1 114 ? 37.121 52.669 58.015 1.00 38.04 141 LEU A O 1
ATOM 903 N N . THR A 1 115 ? 35.321 51.591 58.844 1.00 35.69 142 THR A N 1
ATOM 904 C CA . THR A 1 115 ? 35.401 52.125 60.198 1.00 36.24 142 THR A CA 1
ATOM 905 C C . THR A 1 115 ? 35.783 51.000 61.168 1.00 37.25 142 THR A C 1
ATOM 906 O O . THR A 1 115 ? 35.339 49.859 61.014 1.00 36.96 142 THR A O 1
ATOM 910 N N . GLN A 1 116 ? 36.608 51.308 62.158 1.00 37.63 143 GLN A N 1
ATOM 911 C CA . GLN A 1 116 ? 36.981 50.318 63.161 1.00 36.83 143 GLN A CA 1
ATOM 912 C C . GLN A 1 116 ? 35.701 49.659 63.692 1.00 36.65 143 GLN A C 1
ATOM 913 O O . GLN A 1 116 ? 34.686 50.325 63.869 1.00 34.30 143 GLN A O 1
ATOM 919 N N . GLY A 1 117 ? 35.727 48.347 63.897 1.00 35.81 144 GLY A N 1
ATOM 920 C CA . GLY A 1 117 ? 34.535 47.662 64.369 1.00 33.45 144 GLY A CA 1
ATOM 921 C C . GLY A 1 117 ? 33.634 47.051 63.293 1.00 39.24 144 GLY A C 1
ATOM 922 O O . GLY A 1 117 ? 32.891 46.098 63.583 1.00 43.39 144 GLY A O 1
ATOM 923 N N . ASP A 1 118 ? 33.662 47.581 62.066 1.00 38.35 145 ASP A N 1
ATOM 924 C CA . ASP A 1 118 ? 32.870 47.007 60.972 1.00 33.87 145 ASP A CA 1
ATOM 925 C C . ASP A 1 118 ? 33.178 45.523 60.776 1.00 34.23 145 ASP A C 1
ATOM 926 O O . ASP A 1 118 ? 34.292 45.052 61.069 1.00 32.54 145 ASP A O 1
ATOM 931 N N . GLN A 1 119 ? 32.212 44.788 60.238 1.00 33.84 146 GLN A N 1
ATOM 932 C CA . GLN A 1 119 ? 32.435 43.372 59.989 1.00 33.22 146 GLN A CA 1
ATOM 933 C C . GLN A 1 119 ? 32.231 43.032 58.523 1.00 30.67 146 GLN A C 1
ATOM 934 O O . GLN A 1 119 ? 31.243 43.435 57.911 1.00 33.05 146 GLN A O 1
ATOM 940 N N . LEU A 1 120 ? 33.159 42.249 57.987 1.00 28.37 147 LEU A N 1
ATOM 941 C CA . LEU A 1 120 ? 33.136 41.816 56.599 1.00 22.37 147 LEU A CA 1
ATOM 942 C C . LEU A 1 120 ? 32.782 40.335 56.557 1.00 24.97 147 LEU A C 1
ATOM 943 O O . LEU A 1 120 ? 33.418 39.530 57.250 1.00 26.60 147 LEU A O 1
ATOM 948 N N . SER A 1 121 ? 31.803 39.954 55.743 1.00 25.68 148 SER A N 1
ATOM 949 C CA . SER A 1 121 ? 31.418 38.547 55.643 1.00 27.77 148 SER A CA 1
ATOM 950 C C . SER A 1 121 ? 31.019 38.236 54.206 1.00 28.14 148 SER A C 1
ATOM 951 O O . SER A 1 121 ? 30.853 39.153 53.408 1.00 28.34 148 SER A O 1
ATOM 954 N N . THR A 1 122 ? 30.855 36.951 53.883 1.00 29.86 149 THR A N 1
ATOM 955 C CA . THR A 1 122 ? 30.494 36.521 52.536 1.00 26.90 149 THR A CA 1
ATOM 956 C C . THR A 1 122 ? 29.204 35.728 52.559 1.00 30.81 149 THR A C 1
ATOM 957 O O . THR A 1 122 ? 28.816 35.175 53.583 1.00 33.76 149 THR A O 1
ATOM 961 N N . HIS A 1 123 ? 28.492 35.744 51.446 1.00 34.21 150 HIS A N 1
ATOM 962 C CA . HIS A 1 123 ? 27.263 34.982 51.301 1.00 34.42 150 HIS A CA 1
ATOM 963 C C . HIS A 1 123 ? 27.418 34.329 49.948 1.00 34.04 150 HIS A C 1
ATOM 964 O O . HIS A 1 123 ? 27.755 34.983 48.959 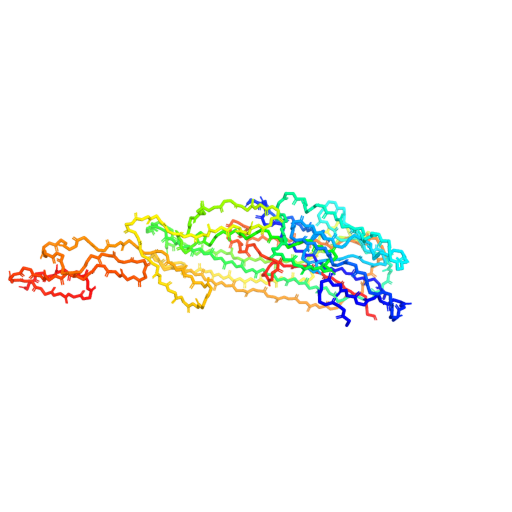1.00 33.74 150 HIS A O 1
ATOM 971 N N . THR A 1 124 ? 27.115 33.047 49.901 1.00 32.99 151 THR A N 1
ATOM 972 C CA . THR A 1 124 ? 27.237 32.292 48.689 1.00 30.41 151 THR A CA 1
ATOM 973 C C . THR A 1 124 ? 25.999 31.495 48.375 1.00 32.64 151 THR A C 1
ATOM 974 O O . THR A 1 124 ? 25.392 30.871 49.251 1.00 34.98 151 THR A O 1
ATOM 978 N N . ASP A 1 125 ? 25.618 31.564 47.112 1.00 32.57 152 ASP A N 1
ATOM 979 C CA . ASP A 1 125 ? 24.496 30.827 46.585 1.00 29.55 152 ASP A CA 1
ATOM 980 C C . ASP A 1 125 ? 25.198 29.785 45.712 1.00 28.83 152 ASP A C 1
ATOM 981 O O . ASP A 1 125 ? 25.823 30.141 44.703 1.00 29.72 152 ASP A O 1
ATOM 986 N N . GLY A 1 126 ? 25.163 28.526 46.150 1.00 27.78 153 GLY A N 1
ATOM 987 C CA . GLY A 1 126 ? 25.792 27.436 45.412 1.00 25.35 153 GLY A CA 1
ATOM 988 C C . GLY A 1 126 ? 26.805 26.648 46.236 1.00 28.92 153 GLY A C 1
ATOM 989 O O . GLY A 1 126 ? 27.562 25.841 45.697 1.00 30.84 153 GLY A O 1
ATOM 990 N N . ILE A 1 127 ? 26.757 26.810 47.556 1.00 29.88 154 ILE A N 1
ATOM 991 C CA . ILE A 1 127 ? 27.697 26.163 48.462 1.00 29.97 154 ILE A CA 1
ATOM 992 C C . ILE A 1 127 ? 27.989 24.685 48.207 1.00 34.62 154 ILE A C 1
ATOM 993 O O . ILE A 1 127 ? 29.154 24.275 48.215 1.00 35.86 154 ILE A O 1
ATOM 998 N N . PRO A 1 128 ? 26.950 23.875 47.917 1.00 39.05 155 PRO A N 1
ATOM 999 C CA . PRO A 1 128 ? 27.160 22.440 47.655 1.00 39.29 155 PRO A CA 1
ATOM 1000 C C . PRO A 1 128 ? 28.093 22.152 46.455 1.00 37.79 155 PRO A C 1
ATOM 1001 O O . PRO A 1 128 ? 28.606 21.036 46.316 1.00 38.72 155 PRO A O 1
ATOM 1005 N N . HIS A 1 129 ? 28.322 23.161 45.613 1.00 32.28 156 HIS A N 1
ATOM 1006 C CA . HIS A 1 129 ? 29.165 23.022 44.424 1.00 30.92 156 HIS A CA 1
ATOM 1007 C C . HIS A 1 129 ? 30.547 23.663 44.438 1.00 29.09 156 HIS A C 1
ATOM 1008 O O . HIS A 1 129 ? 31.197 23.776 43.392 1.00 30.42 156 HIS A O 1
ATOM 1015 N N . LEU A 1 130 ? 30.990 24.118 45.594 1.00 24.63 157 LEU A N 1
ATOM 1016 C CA . LEU A 1 130 ? 32.296 24.732 45.676 1.00 26.45 157 LEU A CA 1
ATOM 1017 C C . LEU A 1 130 ? 33.410 23.702 45.524 1.00 27.21 157 LEU A C 1
ATOM 1018 O O . LEU A 1 130 ? 33.271 22.565 45.947 1.00 33.93 157 LEU A O 1
ATOM 1023 N N . VAL A 1 131 ? 34.506 24.090 44.887 1.00 26.69 158 VAL A N 1
ATOM 1024 C CA . VAL A 1 131 ? 35.668 23.222 44.765 1.00 20.58 158 VAL A CA 1
ATOM 1025 C C . VAL A 1 131 ? 36.559 23.789 45.863 1.00 24.71 158 VAL A C 1
ATOM 1026 O O . VAL A 1 131 ? 37.233 24.816 45.678 1.00 23.96 158 VAL A O 1
ATOM 1030 N N . LEU A 1 132 ? 36.438 23.202 47.054 1.00 26.08 159 LEU A N 1
ATOM 1031 C CA . LEU A 1 132 ? 37.201 23.661 48.213 1.00 22.74 159 LEU A CA 1
ATOM 1032 C C . LEU A 1 132 ? 38.677 23.272 48.231 1.00 22.94 159 LEU A C 1
ATOM 1033 O O . LEU A 1 132 ? 39.030 22.101 48.348 1.00 25.41 159 LEU A O 1
ATOM 1038 N N . SER A 1 133 ? 39.532 24.261 48.019 1.00 23.14 160 SER A N 1
ATOM 1039 C CA . SER A 1 133 ? 40.963 24.072 48.067 1.00 22.70 160 SER A CA 1
ATOM 1040 C C . SER A 1 133 ? 41.516 25.451 48.426 1.00 27.13 160 SER A C 1
ATOM 1041 O O . SER A 1 133 ? 40.834 26.485 48.238 1.00 29.76 160 SER A O 1
ATOM 1044 N N . PRO A 1 134 ? 42.711 25.499 49.026 1.00 29.19 161 PRO A N 1
ATOM 1045 C CA . PRO A 1 134 ? 43.262 26.805 49.387 1.00 29.19 161 PRO A CA 1
ATOM 1046 C C . PRO A 1 134 ? 43.570 27.722 48.199 1.00 28.56 161 PRO A C 1
ATOM 1047 O O . PRO A 1 134 ? 43.650 28.931 48.373 1.00 29.48 161 PRO A O 1
ATOM 1051 N N . SER A 1 135 ? 43.739 27.176 47.001 1.00 28.72 162 SER A N 1
ATOM 1052 C CA . SER A 1 135 ? 44.030 28.054 45.882 1.00 28.16 162 SER A CA 1
ATOM 1053 C C . SER A 1 135 ? 42.793 28.478 45.109 1.00 28.91 162 SER A C 1
ATOM 1054 O O . SER A 1 135 ? 42.878 29.422 44.311 1.00 29.34 162 SER A O 1
ATOM 1057 N N . THR A 1 136 ? 41.643 27.862 45.407 1.00 23.57 163 THR A N 1
ATOM 1058 C CA . THR A 1 136 ? 40.410 28.182 44.694 1.00 25.67 163 THR A CA 1
ATOM 1059 C C . THR A 1 136 ? 39.352 28.974 45.441 1.00 26.42 163 THR A C 1
ATOM 1060 O O . THR A 1 136 ? 38.596 29.741 44.823 1.00 27.93 163 THR A O 1
ATOM 1064 N N . VAL A 1 137 ? 39.2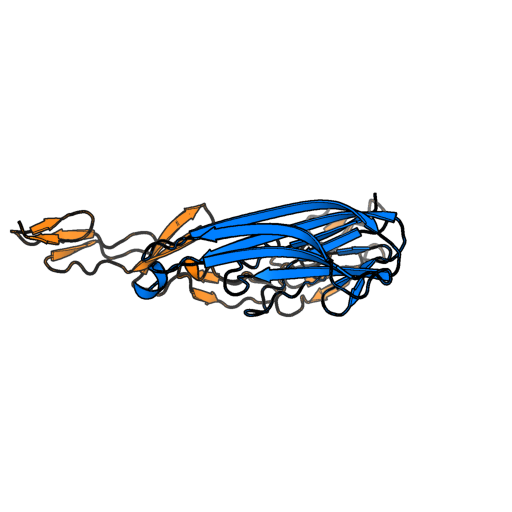24 28.726 46.738 1.00 24.38 164 VAL A N 1
ATOM 1065 C CA . VAL A 1 137 ? 38.225 29.421 47.532 1.00 24.78 164 VAL A CA 1
ATOM 1066 C C . VAL A 1 137 ? 38.887 30.182 48.706 1.00 27.25 164 VAL A C 1
ATOM 1067 O O . VAL A 1 137 ? 39.290 29.580 49.715 1.00 31.19 164 VAL A O 1
ATOM 1071 N N . PHE A 1 138 ? 39.000 31.501 48.559 1.00 22.65 165 PHE A N 1
ATOM 1072 C CA . PHE A 1 138 ? 39.609 32.346 49.570 1.00 18.77 165 PHE A CA 1
ATOM 1073 C C . PHE A 1 138 ? 38.924 33.709 49.740 1.00 21.92 165 PHE A C 1
ATOM 1074 O O . PHE A 1 138 ? 38.098 34.132 48.912 1.00 20.64 165 PHE A O 1
ATOM 1082 N N . PHE A 1 139 ? 39.343 34.432 50.770 1.00 20.91 166 PHE A N 1
ATOM 1083 C CA . PHE A 1 139 ? 38.740 35.708 51.116 1.00 23.17 166 PHE A CA 1
ATOM 1084 C C . PHE A 1 139 ? 39.773 36.480 51.913 1.00 23.38 166 PHE A C 1
ATOM 1085 O O . PHE A 1 139 ? 40.471 35.897 52.759 1.00 24.64 166 PHE A O 1
ATOM 1093 N N . GLY A 1 140 ? 39.921 37.767 51.635 1.00 19.36 167 GLY A N 1
ATOM 1094 C CA . GLY A 1 140 ? 40.907 38.521 52.373 1.00 19.41 167 GLY A CA 1
ATOM 1095 C C . GLY A 1 140 ? 40.763 40.021 52.254 1.00 24.33 167 GLY A C 1
ATOM 1096 O O . GLY A 1 140 ? 39.931 40.525 51.479 1.00 27.63 167 GLY A O 1
ATOM 1097 N N . ALA A 1 141 ? 41.572 40.744 53.023 1.00 21.98 168 ALA A N 1
ATOM 1098 C CA . ALA A 1 141 ? 41.578 42.204 52.989 1.00 21.56 168 ALA A CA 1
ATOM 1099 C C . ALA A 1 141 ? 42.897 42.725 53.505 1.00 24.38 168 ALA A C 1
ATOM 1100 O O . ALA A 1 141 ? 43.665 42.012 54.177 1.00 24.58 168 ALA A O 1
ATOM 1102 N N . PHE A 1 142 ? 43.199 43.953 53.127 1.00 25.70 169 PHE A N 1
ATOM 1103 C CA . PHE A 1 142 ? 44.414 44.575 53.600 1.00 26.51 169 PHE A CA 1
ATOM 1104 C C . PHE A 1 142 ? 44.257 46.083 53.538 1.00 28.55 169 PHE A C 1
ATOM 1105 O O . PHE A 1 142 ? 43.557 46.609 52.658 1.00 32.36 169 PHE A O 1
ATOM 1113 N N . ALA A 1 143 ? 44.794 46.755 54.553 1.00 27.12 170 ALA A N 1
ATOM 1114 C CA . ALA A 1 143 ? 44.740 48.208 54.661 1.00 24.31 170 ALA A CA 1
ATOM 1115 C C . ALA A 1 143 ? 45.717 48.860 53.687 1.00 24.64 170 ALA A C 1
ATOM 1116 O O . ALA A 1 143 ? 46.830 48.381 53.524 1.00 24.24 170 ALA A O 1
ATOM 1118 N N . LEU A 1 144 ? 45.316 49.949 53.044 1.00 29.76 171 LEU A N 1
ATOM 1119 C CA . LEU A 1 144 ? 46.206 50.617 52.110 1.00 34.36 171 LEU A CA 1
ATOM 1120 C C . LEU A 1 144 ? 47.061 51.591 52.879 1.00 41.08 171 LEU A C 1
ATOM 1121 O O . LEU A 1 144 ? 48.295 51.536 52.675 1.00 53.88 171 LEU A O 1
ATOM 1127 N N . CYS B 2 1 ? 74.429 25.670 53.785 1.00 109.83 15 CYS R N 1
ATOM 1128 C CA . CYS B 2 1 ? 75.056 24.877 54.879 1.00 111.44 15 CYS R CA 1
ATOM 1129 C C . CYS B 2 1 ? 74.541 23.414 54.807 1.00 111.36 15 CYS R C 1
ATOM 1130 O O . CYS B 2 1 ? 74.002 23.033 53.765 1.00 112.53 15 CYS R O 1
ATOM 1133 N N . PRO B 2 2 ? 74.677 22.590 55.885 1.00 110.31 16 PRO R N 1
ATOM 1134 C CA . PRO B 2 2 ? 74.209 21.194 55.819 1.00 108.07 16 PRO R CA 1
ATOM 1135 C C . PRO B 2 2 ? 72.795 20.905 55.352 1.00 106.62 16 PRO R C 1
ATOM 1136 O O . PRO B 2 2 ? 71.835 21.331 55.990 1.00 107.19 16 PRO R O 1
ATOM 1140 N N . GLN B 2 3 ? 72.675 20.148 54.261 1.00 105.44 17 GLN R N 1
ATOM 1141 C CA . GLN B 2 3 ? 71.365 19.750 53.739 1.00 103.61 17 GLN R CA 1
ATOM 1142 C C . GLN B 2 3 ? 70.697 18.918 54.857 1.00 101.14 17 GLN R C 1
ATOM 1143 O O . GLN B 2 3 ? 71.194 17.858 55.238 1.00 100.52 17 GLN R O 1
ATOM 1149 N N . GLY B 2 4 ? 69.615 19.447 55.425 1.00 97.12 18 GLY R N 1
ATOM 1150 C CA . GLY B 2 4 ? 68.924 18.780 56.516 1.00 90.85 18 GLY R CA 1
ATOM 1151 C C . GLY B 2 4 ? 68.796 19.796 57.632 1.00 88.00 18 GLY R C 1
ATOM 1152 O O . GLY B 2 4 ? 68.232 19.520 58.690 1.00 86.17 18 GLY R O 1
ATOM 1153 N N . LYS B 2 5 ? 69.355 20.977 57.366 1.00 87.07 19 LYS R N 1
ATOM 1154 C CA . LYS B 2 5 ? 69.355 22.144 58.246 1.00 87.36 19 LYS R CA 1
ATOM 1155 C C . LYS B 2 5 ? 69.120 23.364 57.328 1.00 85.35 19 LYS R C 1
ATOM 1156 O O . LYS B 2 5 ? 69.328 23.281 56.117 1.00 84.15 19 LYS R O 1
ATOM 1162 N N . TYR B 2 6 ? 68.692 24.488 57.896 1.00 82.98 20 TYR R N 1
ATOM 1163 C CA . TYR B 2 6 ? 68.416 25.702 57.120 1.00 80.43 20 TYR R CA 1
ATOM 1164 C C . TYR B 2 6 ? 68.933 26.900 57.914 1.00 83.80 20 TYR R C 1
ATOM 1165 O O . TYR B 2 6 ? 69.040 26.830 59.138 1.00 86.78 20 TYR R O 1
ATOM 1174 N N . ILE B 2 7 ? 69.172 28.019 57.240 1.00 85.14 21 ILE R N 1
ATOM 1175 C CA . ILE B 2 7 ? 69.696 29.210 57.897 1.00 86.76 21 ILE R CA 1
ATOM 1176 C C . ILE B 2 7 ? 68.646 29.934 58.759 1.00 87.31 21 ILE R C 1
ATOM 1177 O O . ILE B 2 7 ? 67.485 30.040 58.381 1.00 88.78 21 ILE R O 1
ATOM 1182 N N . HIS B 2 8 ? 69.053 30.370 59.945 1.00 87.20 22 HIS R N 1
ATOM 1183 C CA . HIS B 2 8 ? 68.184 31.089 60.875 1.00 88.54 22 HIS R CA 1
ATOM 1184 C C . HIS B 2 8 ? 67.912 32.486 60.317 1.00 91.33 22 HIS R C 1
ATOM 1185 O O . HIS B 2 8 ? 68.840 33.242 60.049 1.00 92.78 22 HIS R O 1
ATOM 1192 N N . PRO B 2 9 ? 66.637 32.880 60.226 1.00 94.38 23 PRO R N 1
ATOM 1193 C CA . PRO B 2 9 ? 66.296 34.208 59.696 1.00 97.95 23 PRO R CA 1
ATOM 1194 C C . PRO B 2 9 ? 67.130 35.404 60.226 1.00 101.40 23 PRO R C 1
ATOM 1195 O O . PRO B 2 9 ? 67.840 36.061 59.461 1.00 100.30 23 PRO R O 1
ATOM 1199 N N . GLN B 2 10 ? 67.092 35.637 61.538 1.00 105.28 24 GLN R N 1
ATOM 1200 C CA . GLN B 2 10 ? 67.806 36.765 62.153 1.00 107.88 24 GLN R CA 1
ATOM 1201 C C . GLN B 2 10 ? 69.254 36.547 62.574 1.00 108.15 24 GLN R C 1
ATOM 1202 O O . GLN B 2 10 ? 69.757 37.245 63.451 1.00 107.04 24 GLN R O 1
ATOM 1208 N N . ASN B 2 11 ? 69.923 35.574 61.989 1.00 109.70 25 ASN R N 1
ATOM 1209 C CA . ASN B 2 11 ? 71.309 35.359 62.345 1.00 113.57 25 ASN R CA 1
ATOM 1210 C C . ASN B 2 11 ? 71.929 34.299 61.498 1.00 114.08 25 ASN R C 1
ATOM 1211 O O . ASN B 2 11 ? 71.824 33.101 61.785 1.00 111.74 25 ASN R O 1
ATOM 1216 N N . ASN B 2 12 ? 72.539 34.761 60.418 1.00 115.42 26 ASN R N 1
ATOM 1217 C CA . ASN B 2 12 ? 73.251 33.901 59.500 1.00 116.87 26 ASN R CA 1
ATOM 1218 C C . ASN B 2 12 ? 74.219 33.032 60.344 1.00 117.25 26 ASN R C 1
ATOM 1219 O O . ASN B 2 12 ? 74.609 33.430 61.448 1.00 117.89 26 ASN R O 1
ATOM 1224 N N . SER B 2 13 ? 74.560 31.838 59.856 1.00 116.88 27 SER R N 1
ATOM 1225 C CA . SER B 2 13 ? 75.485 30.913 60.550 1.00 117.32 27 SER R CA 1
ATOM 1226 C C . SER B 2 13 ? 74.935 30.040 61.693 1.00 117.85 27 SER R C 1
ATOM 1227 O O . SER B 2 13 ? 75.688 29.278 62.316 1.00 117.67 27 SER R O 1
ATOM 1230 N N . ILE B 2 14 ? 73.643 30.145 61.985 1.00 116.78 28 ILE R N 1
ATOM 1231 C CA . ILE B 2 14 ? 73.055 29.309 63.029 1.00 113.82 28 ILE R CA 1
ATOM 1232 C C . ILE B 2 14 ? 72.094 28.346 62.325 1.00 109.51 28 ILE R C 1
ATOM 1233 O O . ILE B 2 14 ? 70.873 28.471 62.426 1.00 111.88 28 ILE R O 1
ATOM 1238 N N . CYS B 2 15 ? 72.667 27.409 61.575 1.00 102.75 29 CYS R N 1
ATOM 1239 C CA . CYS B 2 15 ? 71.907 26.435 60.803 1.00 98.12 29 CYS R CA 1
ATOM 1240 C C . CYS B 2 15 ? 71.091 25.378 61.562 1.00 96.17 29 CYS R C 1
ATOM 1241 O O . CYS B 2 15 ? 71.569 24.265 61.797 1.00 98.81 29 CYS R O 1
ATOM 1244 N N . CYS B 2 16 ? 69.831 25.720 61.854 1.00 91.24 30 CYS R N 1
ATOM 1245 C CA . CYS B 2 16 ? 68.886 24.870 62.582 1.00 84.21 30 CYS R CA 1
ATOM 1246 C C . CYS B 2 16 ? 68.472 23.604 61.868 1.00 81.74 30 CYS R C 1
ATOM 1247 O O . CYS B 2 16 ? 68.478 23.530 60.646 1.00 79.65 30 CYS R O 1
ATOM 1250 N N . THR B 2 17 ? 68.086 22.609 62.645 1.00 81.76 31 THR R N 1
ATOM 1251 C CA . THR B 2 17 ? 67.640 21.347 62.085 1.00 82.86 31 THR R CA 1
ATOM 1252 C C . THR B 2 17 ? 66.264 21.594 61.452 1.00 80.45 31 THR R C 1
ATOM 1253 O O . THR B 2 17 ? 65.439 22.294 62.043 1.00 81.43 31 THR R O 1
ATOM 1257 N N . LYS B 2 18 ? 66.038 21.084 60.241 1.00 75.48 32 LYS R N 1
ATOM 1258 C CA . LYS B 2 18 ? 64.736 21.236 59.572 1.00 69.67 32 LYS R CA 1
ATOM 1259 C C . LYS B 2 18 ? 63.739 20.303 60.254 1.00 66.51 32 LYS R C 1
ATOM 1260 O O . LYS B 2 18 ? 64.144 19.385 60.962 1.00 66.54 32 LYS R O 1
ATOM 1266 N N . CYS B 2 19 ? 62.444 20.552 60.073 1.00 64.75 33 CYS R N 1
ATOM 1267 C CA . CYS B 2 19 ? 61.425 19.681 60.643 1.00 64.94 33 CYS R CA 1
ATOM 1268 C C . CYS B 2 19 ? 61.172 18.614 59.600 1.00 67.84 33 CYS R C 1
ATOM 1269 O O . CYS B 2 19 ? 61.207 18.877 58.385 1.00 69.54 33 CYS R O 1
ATOM 1272 N N . HIS B 2 20 ? 60.959 17.396 60.065 1.00 68.92 34 HIS R N 1
ATOM 1273 C CA . HIS B 2 20 ? 60.710 16.297 59.150 1.00 72.04 34 HIS R CA 1
ATOM 1274 C C . HIS B 2 20 ? 59.203 16.144 58.980 1.00 67.10 34 HIS R C 1
ATOM 1275 O O . HIS B 2 20 ? 58.427 16.755 59.719 1.00 63.42 34 HIS R O 1
ATOM 1282 N N . LYS B 2 21 ? 58.816 15.330 58.005 1.00 64.78 35 LYS R N 1
ATOM 1283 C CA . LYS B 2 21 ? 57.421 15.040 57.682 1.00 63.03 35 LYS R CA 1
ATOM 1284 C C . LYS B 2 21 ? 56.473 14.907 58.891 1.00 60.03 35 LYS R C 1
ATOM 1285 O O . LYS B 2 21 ? 56.856 14.351 59.921 1.00 61.38 35 LYS R O 1
ATOM 1291 N N . GLY B 2 22 ? 55.230 15.368 58.733 1.00 56.51 36 GLY R N 1
ATOM 1292 C CA . GLY B 2 22 ? 54.238 15.288 59.794 1.00 48.90 36 GLY R CA 1
ATOM 1293 C C . GLY B 2 22 ? 54.225 16.462 60.745 1.00 45.32 36 GLY R C 1
ATOM 1294 O O . GLY B 2 22 ? 53.282 16.615 61.532 1.00 42.85 36 GLY R O 1
ATOM 1295 N N . THR B 2 23 ? 55.281 17.272 60.698 1.00 44.05 37 THR R N 1
ATOM 1296 C CA . THR B 2 23 ? 55.391 18.442 61.572 1.00 50.99 37 THR R CA 1
ATOM 1297 C C . THR B 2 23 ? 55.661 19.772 60.853 1.00 51.79 37 THR R C 1
ATOM 1298 O O . THR B 2 23 ? 55.985 19.799 59.653 1.00 51.42 37 THR R O 1
ATOM 1302 N N . TYR B 2 24 ? 55.564 20.867 61.609 1.00 49.43 38 TYR R N 1
ATOM 1303 C CA . TYR B 2 24 ? 55.826 22.185 61.064 1.00 46.27 38 TYR R CA 1
ATOM 1304 C C . TYR B 2 24 ? 56.623 23.044 62.015 1.00 44.20 38 TYR R C 1
ATOM 1305 O O . TYR B 2 24 ? 56.536 22.906 63.236 1.00 44.57 38 TYR R O 1
ATOM 1314 N N . LEU B 2 25 ? 57.374 23.957 61.429 1.00 41.20 39 LEU R N 1
ATOM 1315 C CA . LEU B 2 25 ? 58.186 24.878 62.179 1.00 42.22 39 LEU R CA 1
ATOM 1316 C C . LEU B 2 25 ? 57.287 25.759 63.017 1.00 45.35 39 LEU R C 1
ATOM 1317 O O . LEU B 2 25 ? 56.534 26.573 62.478 1.00 47.27 39 LEU R O 1
ATOM 1322 N N . TYR B 2 26 ? 57.291 25.531 64.324 1.00 47.80 40 TYR R N 1
ATOM 1323 C CA . TYR B 2 26 ? 56.519 26.363 65.231 1.00 50.32 40 TYR R CA 1
ATOM 1324 C C . TYR B 2 26 ? 57.433 27.529 65.633 1.00 55.12 40 TYR R C 1
ATOM 1325 O O . TYR B 2 26 ? 56.988 28.677 65.704 1.00 57.38 40 TYR R O 1
ATOM 1334 N N . ASN B 2 27 ? 58.701 27.225 65.923 1.00 58.76 41 ASN R N 1
ATOM 1335 C CA . ASN B 2 27 ? 59.692 28.237 66.284 1.00 61.63 41 ASN R CA 1
ATOM 1336 C C . ASN B 2 27 ? 61.064 27.819 65.832 1.00 63.51 41 ASN R C 1
ATOM 1337 O O . ASN B 2 27 ? 61.397 26.625 65.867 1.00 64.01 41 ASN R O 1
ATOM 1342 N N . ASP B 2 28 ? 61.845 28.788 65.361 1.00 66.00 42 ASP R N 1
ATOM 1343 C CA . ASP B 2 28 ? 63.201 28.500 64.901 1.00 71.48 42 ASP R CA 1
ATOM 1344 C C . ASP B 2 28 ? 64.001 28.089 66.119 1.00 76.80 42 ASP R C 1
ATOM 1345 O O . ASP B 2 28 ? 63.786 28.639 67.208 1.00 78.39 42 ASP R O 1
ATOM 1350 N N . CYS B 2 29 ? 64.928 27.147 65.941 1.00 80.80 43 CYS R N 1
ATOM 1351 C CA . CYS B 2 29 ? 65.755 26.670 67.050 1.00 84.77 43 CYS R CA 1
ATOM 1352 C C . CYS B 2 29 ? 66.537 27.853 67.645 1.00 88.08 43 CYS R C 1
ATOM 1353 O O . CYS B 2 29 ? 67.058 28.713 66.903 1.00 85.48 43 CYS R O 1
ATOM 1356 N N . PRO B 2 30 ? 66.536 27.960 68.996 1.00 92.00 44 PRO R N 1
ATOM 1357 C CA . PRO B 2 30 ? 67.183 28.997 69.815 1.00 93.13 44 PRO R CA 1
ATOM 1358 C C . PRO B 2 30 ? 68.647 29.324 69.557 1.00 95.56 44 PRO R C 1
ATOM 1359 O O . PRO B 2 30 ? 68.975 30.489 69.333 1.00 97.00 44 PRO R O 1
ATOM 1363 N N . GLY B 2 31 ? 69.519 28.318 69.596 1.00 96.91 45 GLY R N 1
ATOM 1364 C CA . GLY B 2 31 ? 70.940 28.540 69.349 1.00 98.66 45 GLY R CA 1
ATOM 1365 C C . GLY B 2 31 ? 71.569 27.289 68.759 1.00 99.87 45 GLY R C 1
ATOM 1366 O O . GLY B 2 31 ? 70.922 26.237 68.830 1.00 99.99 45 GLY R O 1
ATOM 1367 N N . PRO B 2 32 ? 72.810 27.339 68.202 1.00 101.66 46 PRO R N 1
ATOM 1368 C CA . PRO B 2 32 ? 73.432 26.133 67.622 1.00 102.14 46 PRO R CA 1
ATOM 1369 C C . PRO B 2 32 ? 73.389 24.976 68.621 1.00 101.91 46 PRO R C 1
ATOM 1370 O O . PRO B 2 32 ? 73.556 25.183 69.822 1.00 102.21 46 PRO R O 1
ATOM 1374 N N . GLY B 2 33 ? 73.088 23.777 68.134 1.00 101.74 47 GLY R N 1
ATOM 1375 C CA . GLY B 2 33 ? 73.008 22.627 69.017 1.00 102.72 47 GLY R CA 1
ATOM 1376 C C . GLY B 2 33 ? 71.678 22.490 69.748 1.00 104.68 47 GLY R C 1
ATOM 1377 O O . GLY B 2 33 ? 71.484 21.540 70.514 1.00 105.55 47 GLY R O 1
ATOM 1378 N N . GLN B 2 34 ? 70.769 23.441 69.556 1.00 104.85 48 GLN R N 1
ATOM 1379 C CA . GLN B 2 34 ? 69.466 23.356 70.201 1.00 102.60 48 GLN R CA 1
ATOM 1380 C C . GLN B 2 34 ? 68.362 22.936 69.238 1.00 100.77 48 GLN R C 1
ATOM 1381 O O . GLN B 2 34 ? 68.343 23.322 68.065 1.00 99.57 48 GLN R O 1
ATOM 1387 N N . ASP B 2 35 ? 67.469 22.102 69.749 1.00 97.63 49 ASP R N 1
ATOM 1388 C CA . ASP B 2 35 ? 66.360 21.584 68.974 1.00 93.91 49 ASP R CA 1
ATOM 1389 C C . ASP B 2 35 ? 65.479 22.670 68.393 1.00 89.50 49 ASP R C 1
ATOM 1390 O O . ASP B 2 35 ? 65.259 23.713 69.024 1.00 89.21 49 ASP R O 1
ATOM 1395 N N . THR B 2 36 ? 65.011 22.427 67.171 1.00 82.90 50 THR R N 1
ATOM 1396 C CA . THR B 2 36 ? 64.101 23.338 66.496 1.00 71.98 50 THR R CA 1
ATOM 1397 C C . THR B 2 36 ? 62.748 22.893 67.027 1.00 67.37 50 THR R C 1
ATOM 1398 O O . THR B 2 36 ? 62.534 21.696 67.253 1.00 65.63 50 THR R O 1
ATOM 1402 N N . ASP B 2 37 ? 61.855 23.845 67.261 1.00 62.52 51 ASP R N 1
ATOM 1403 C CA . ASP B 2 37 ? 60.532 23.546 67.805 1.00 59.02 51 ASP R CA 1
ATOM 1404 C C . ASP B 2 37 ? 59.551 23.189 66.682 1.00 59.66 51 ASP R C 1
ATOM 1405 O O . ASP B 2 37 ? 59.003 24.080 66.046 1.00 64.50 51 ASP R O 1
ATOM 1410 N N . CYS B 2 38 ? 59.356 21.905 66.404 1.00 56.90 52 CYS R N 1
ATOM 1411 C CA . CYS B 2 38 ? 58.416 21.495 65.361 1.00 57.12 52 CYS R CA 1
ATOM 1412 C C . CYS B 2 38 ? 57.189 20.916 66.023 1.00 57.64 52 CYS R C 1
ATOM 1413 O O . CYS B 2 38 ? 57.290 20.351 67.107 1.00 57.88 52 CYS R O 1
ATOM 1416 N N . ARG B 2 39 ? 56.022 21.068 65.408 1.00 57.90 53 ARG R N 1
ATOM 1417 C CA . ARG B 2 39 ? 54.825 20.511 66.014 1.00 57.11 53 ARG R CA 1
ATOM 1418 C C . ARG B 2 39 ? 54.017 19.691 65.040 1.00 57.79 53 ARG R C 1
ATOM 1419 O O . ARG B 2 39 ? 54.111 19.873 63.828 1.00 58.58 53 ARG R O 1
ATOM 1427 N N . GLU B 2 40 ? 53.281 18.734 65.582 1.00 58.96 54 GLU R N 1
ATOM 1428 C CA . GLU B 2 40 ? 52.476 17.828 64.784 1.00 60.94 54 GLU R CA 1
ATOM 1429 C C . GLU B 2 40 ? 51.298 18.534 64.128 1.00 58.47 54 GLU R C 1
ATOM 1430 O O . GLU B 2 40 ? 50.564 19.275 64.780 1.00 59.01 54 GLU R O 1
ATOM 1436 N N . CYS B 2 41 ? 51.127 18.311 62.835 1.00 56.33 55 CYS R N 1
ATOM 1437 C CA . CYS B 2 41 ? 50.024 18.911 62.098 1.00 56.48 55 CYS R CA 1
ATOM 1438 C C . CYS B 2 41 ? 48.706 18.435 62.702 1.00 57.00 55 CYS R C 1
ATOM 1439 O O . CYS B 2 41 ? 48.602 17.276 63.084 1.00 55.63 55 CYS R O 1
ATOM 1442 N N . GLU B 2 42 ? 47.716 19.320 62.827 1.00 60.76 56 GLU R N 1
ATOM 1443 C CA . GLU B 2 42 ? 46.405 18.924 63.361 1.00 65.85 56 GLU R CA 1
ATOM 1444 C C . GLU B 2 42 ? 45.810 17.986 62.306 1.00 67.83 56 GLU R C 1
ATOM 1445 O O . GLU B 2 42 ? 46.323 17.916 61.185 1.00 68.87 56 GLU R O 1
ATOM 1451 N N . SER B 2 43 ? 44.736 17.277 62.634 1.00 69.58 57 SER R N 1
ATOM 1452 C CA . SER B 2 43 ? 44.113 16.375 61.655 1.00 68.77 57 SER R CA 1
ATOM 1453 C C . SER B 2 43 ? 43.567 17.240 60.541 1.00 64.18 57 SER R C 1
ATOM 1454 O O . SER B 2 43 ? 42.935 18.260 60.809 1.00 64.30 57 SER R O 1
ATOM 1457 N N . GLY B 2 44 ? 43.820 16.848 59.299 1.00 59.66 58 GLY R N 1
ATOM 1458 C CA . GLY B 2 44 ? 43.358 17.652 58.182 1.00 53.07 58 GLY R CA 1
ATOM 1459 C C . GLY B 2 44 ? 44.533 18.370 57.549 1.00 50.08 58 GLY R C 1
ATOM 1460 O O . GLY B 2 44 ? 44.425 18.890 56.442 1.00 51.45 58 GLY R O 1
ATOM 1461 N N . SER B 2 45 ? 45.641 18.433 58.279 1.00 46.36 59 SER R N 1
ATOM 1462 C CA . SER B 2 45 ? 46.856 19.053 57.795 1.00 44.90 59 SER R CA 1
ATOM 1463 C C . SER B 2 45 ? 47.789 17.910 57.464 1.00 46.04 59 SER R C 1
ATOM 1464 O O . SER B 2 45 ? 47.555 16.763 57.871 1.00 48.80 59 SER R O 1
ATOM 1467 N N . PHE B 2 46 ? 48.894 18.261 56.818 1.00 43.52 60 PHE R N 1
ATOM 1468 C CA . PHE B 2 46 ? 49.940 17.320 56.474 1.00 40.74 60 PHE R CA 1
ATOM 1469 C C . PHE B 2 46 ? 51.143 18.104 55.937 1.00 44.04 60 PHE R C 1
ATOM 1470 O O . PHE B 2 46 ? 51.048 19.307 55.611 1.00 45.23 60 PHE R O 1
ATOM 1478 N N . THR B 2 47 ? 52.282 17.431 55.931 1.00 45.28 61 THR R N 1
ATOM 1479 C CA . THR B 2 47 ? 53.530 17.943 55.368 1.00 50.86 61 THR R CA 1
ATOM 1480 C C . THR B 2 47 ? 54.214 16.649 54.994 1.00 53.00 61 THR R C 1
ATOM 1481 O O . THR B 2 47 ? 54.336 15.743 55.816 1.00 57.71 61 THR R O 1
ATOM 1485 N N . ALA B 2 48 ? 54.579 16.503 53.740 1.00 51.87 62 ALA R N 1
ATOM 1486 C CA . ALA B 2 48 ? 55.203 15.266 53.367 1.00 54.76 62 ALA R CA 1
ATOM 1487 C C . ALA B 2 48 ? 56.685 15.458 53.130 1.00 58.27 62 ALA R C 1
ATOM 1488 O O . ALA B 2 48 ? 57.217 14.885 52.189 1.00 60.35 62 ALA R O 1
ATOM 1490 N N . SER B 2 49 ? 57.376 16.217 53.981 1.00 59.44 63 SER R N 1
ATOM 1491 C CA . SER B 2 49 ? 58.796 16.441 53.721 1.00 61.15 63 SER R CA 1
ATOM 1492 C C . SER B 2 49 ? 59.536 17.311 54.730 1.00 64.19 63 SER R C 1
ATOM 1493 O O . SER B 2 49 ? 58.966 17.777 55.721 1.00 64.38 63 SER R O 1
ATOM 1496 N N . GLU B 2 50 ? 60.828 17.487 54.450 1.00 67.55 64 GLU R N 1
ATOM 1497 C CA . GLU B 2 50 ? 61.752 18.327 55.212 1.00 66.48 64 GLU R CA 1
ATOM 1498 C C . GLU B 2 50 ? 61.163 19.688 54.989 1.00 62.88 64 GLU R C 1
ATOM 1499 O O . GLU B 2 50 ? 60.982 20.095 53.835 1.00 62.25 64 GLU R O 1
ATOM 1505 N N . ASN B 2 51 ? 60.924 20.433 56.047 1.00 58.05 65 ASN R N 1
ATOM 1506 C CA . ASN B 2 51 ? 60.357 21.736 55.820 1.00 55.53 65 ASN R CA 1
ATOM 1507 C C . ASN B 2 51 ? 60.569 22.665 56.981 1.00 54.78 65 ASN R C 1
ATOM 1508 O O . ASN B 2 51 ? 60.957 22.253 58.069 1.00 55.09 65 ASN R O 1
ATOM 1513 N N . HIS B 2 52 ? 60.390 23.941 56.714 1.00 51.61 66 HIS R N 1
ATOM 1514 C CA . HIS B 2 52 ? 60.413 24.906 57.775 1.00 50.24 66 HIS R CA 1
ATOM 1515 C C . HIS B 2 52 ? 59.235 25.811 57.494 1.00 52.30 66 HIS R C 1
ATOM 1516 O O . HIS B 2 52 ? 59.365 27.039 57.402 1.00 56.09 66 HIS R O 1
ATOM 1523 N N . LEU B 2 53 ? 58.099 25.144 57.259 1.00 48.09 67 LEU R N 1
ATOM 1524 C CA . LEU B 2 53 ? 56.818 25.783 56.985 1.00 47.26 67 LEU R CA 1
ATOM 1525 C C . LEU B 2 53 ? 56.200 26.229 58.289 1.00 49.40 67 LEU R C 1
ATOM 1526 O O . LEU B 2 53 ? 56.288 25.502 59.288 1.00 53.04 67 LEU R O 1
ATOM 1531 N N . ARG B 2 54 ? 55.535 27.386 58.269 1.00 47.01 68 ARG R N 1
ATOM 1532 C CA . ARG B 2 54 ? 54.891 27.927 59.463 1.00 46.22 68 ARG R CA 1
ATOM 1533 C C . ARG B 2 54 ? 53.517 27.326 59.696 1.00 43.72 68 ARG R C 1
ATOM 1534 O O . ARG B 2 54 ? 52.975 27.428 60.782 1.00 47.47 68 ARG R O 1
ATOM 1542 N N . HIS B 2 55 ? 52.962 26.685 58.680 1.00 41.80 69 HIS R N 1
ATOM 1543 C CA . HIS B 2 55 ? 51.655 26.048 58.777 1.00 40.06 69 HIS R CA 1
ATOM 1544 C C . HIS B 2 55 ? 51.730 24.751 58.016 1.00 41.29 69 HIS R C 1
ATOM 1545 O O . HIS B 2 55 ? 52.594 24.565 57.169 1.00 41.27 69 HIS R O 1
ATOM 1552 N N . CYS B 2 56 ? 50.758 23.892 58.252 1.00 44.53 70 CYS R N 1
ATOM 1553 C CA . CYS B 2 56 ? 50.693 22.629 57.549 1.00 46.41 70 CYS R CA 1
ATOM 1554 C C . CYS B 2 56 ? 49.755 22.850 56.382 1.00 46.61 70 CYS R C 1
ATOM 1555 O O . CYS B 2 56 ? 48.941 23.788 56.415 1.00 45.16 70 CYS R O 1
ATOM 1558 N N . LEU B 2 57 ? 49.874 22.002 55.357 1.00 45.53 71 LEU R N 1
ATOM 1559 C CA . LEU B 2 57 ? 49.025 22.095 54.173 1.00 42.08 71 LEU R CA 1
ATOM 1560 C C . LEU B 2 57 ? 47.698 21.373 54.405 1.00 41.89 71 LEU R C 1
ATOM 1561 O O . LEU B 2 57 ? 47.636 20.415 55.179 1.00 42.88 71 LEU R O 1
ATOM 1566 N N . SER B 2 58 ? 46.627 21.873 53.795 1.00 42.20 72 SER R N 1
ATOM 1567 C CA . SER B 2 58 ? 45.317 21.237 53.911 1.00 42.01 72 SER R CA 1
ATOM 1568 C C . SER B 2 58 ? 45.313 19.972 53.102 1.00 42.78 72 SER R C 1
ATOM 1569 O O . SER B 2 58 ? 45.923 19.905 52.039 1.00 43.92 72 SER R O 1
ATOM 1572 N N . CYS B 2 59 ? 44.570 18.994 53.590 1.00 46.34 73 CYS R N 1
ATOM 1573 C CA . CYS B 2 59 ? 44.406 17.713 52.919 1.00 46.39 73 CYS R CA 1
ATOM 1574 C C . CYS B 2 59 ? 43.438 17.957 51.749 1.00 44.18 73 CYS R C 1
ATOM 1575 O O . CYS B 2 59 ? 42.455 18.711 51.886 1.00 44.99 73 CYS R O 1
ATOM 1578 N N . SER B 2 60 ? 43.711 17.321 50.612 1.00 39.56 74 SER R N 1
ATOM 1579 C CA . SER B 2 60 ? 42.894 17.466 49.412 1.00 37.40 74 SER R CA 1
ATOM 1580 C C . SER B 2 60 ? 41.580 16.678 49.424 1.00 38.22 74 SER R C 1
ATOM 1581 O O . SER B 2 60 ? 41.512 15.592 49.985 1.00 43.83 74 SER R O 1
ATOM 1584 N N . LYS B 2 61 ? 40.518 17.282 48.901 1.00 39.69 75 LYS R N 1
ATOM 1585 C CA . LYS B 2 61 ? 39.211 16.634 48.763 1.00 41.17 75 LYS R CA 1
ATOM 1586 C C . LYS B 2 61 ? 39.317 16.114 47.314 1.00 42.84 75 LYS R C 1
ATOM 1587 O O . LYS B 2 61 ? 40.033 16.711 46.504 1.00 45.90 75 LYS R O 1
ATOM 1593 N N . CYS B 2 62 ? 38.661 15.007 46.974 1.00 42.03 76 CYS R N 1
ATOM 1594 C CA . CYS B 2 62 ? 38.755 14.493 45.603 1.00 38.37 76 CYS R CA 1
ATOM 1595 C C . CYS B 2 62 ? 37.680 15.190 44.782 1.00 37.66 76 CYS R C 1
ATOM 1596 O O . CYS B 2 62 ? 36.693 15.660 45.344 1.00 38.87 76 CYS R O 1
ATOM 1599 N N . ARG B 2 63 ? 37.869 15.291 43.471 1.00 39.38 77 ARG R N 1
ATOM 1600 C CA . ARG B 2 63 ? 36.901 15.989 42.628 1.00 41.31 77 ARG R CA 1
ATOM 1601 C C . ARG B 2 63 ? 35.680 15.150 42.289 1.00 42.66 77 ARG R C 1
ATOM 1602 O O . ARG B 2 63 ? 35.680 14.441 41.296 1.00 46.19 77 ARG R O 1
ATOM 1610 N N . LYS B 2 64 ? 34.637 15.268 43.106 1.00 45.93 78 LYS R N 1
ATOM 1611 C CA . LYS B 2 64 ? 33.382 14.529 42.949 1.00 49.12 78 LYS R CA 1
ATOM 1612 C C . LYS B 2 64 ? 32.743 14.687 41.564 1.00 49.23 78 LYS R C 1
ATOM 1613 O O . LYS B 2 64 ? 32.188 13.737 41.028 1.00 49.21 78 LYS R O 1
ATOM 1619 N N . GLU B 2 65 ? 32.806 15.880 40.983 1.00 46.18 79 GLU R N 1
ATOM 1620 C CA . GLU B 2 65 ? 32.224 16.088 39.660 1.00 45.31 79 GLU R CA 1
ATOM 1621 C C . GLU B 2 65 ? 32.947 15.239 38.605 1.00 46.38 79 GLU R C 1
ATOM 1622 O O . GLU B 2 65 ? 32.376 14.910 37.557 1.00 47.48 79 GLU R O 1
ATOM 1628 N N . MET B 2 66 ? 34.202 14.891 38.901 1.00 45.10 80 MET R N 1
ATOM 1629 C CA . MET B 2 66 ? 35.042 14.058 38.035 1.00 43.77 80 MET R CA 1
ATOM 1630 C C . MET B 2 66 ? 34.816 12.560 38.354 1.00 41.99 80 MET R C 1
ATOM 1631 O O . MET B 2 66 ? 35.480 11.681 37.790 1.00 42.84 80 MET R O 1
ATOM 1636 N N . GLY B 2 67 ? 33.895 12.272 39.266 1.00 37.19 81 GLY R N 1
ATOM 1637 C CA . GLY B 2 67 ? 33.633 10.896 39.630 1.00 39.65 81 GLY R CA 1
ATOM 1638 C C . GLY B 2 67 ? 34.748 10.250 40.441 1.00 43.99 81 GLY R C 1
ATOM 1639 O O . GLY B 2 67 ? 34.747 9.039 40.627 1.00 47.70 81 GLY R O 1
ATOM 1640 N N . GLN B 2 68 ? 35.692 11.038 40.946 1.00 45.08 82 GLN R N 1
ATOM 1641 C CA . GLN B 2 68 ? 36.793 10.486 41.728 1.00 45.91 82 GLN R CA 1
ATOM 1642 C C . GLN B 2 68 ? 36.298 9.997 43.074 1.00 49.33 82 GLN R C 1
ATOM 1643 O O . GLN B 2 68 ? 35.281 10.507 43.564 1.00 52.34 82 GLN R O 1
ATOM 1649 N N . VAL B 2 69 ? 37.006 9.016 43.653 1.00 50.16 83 VAL R N 1
ATOM 1650 C CA . VAL B 2 69 ? 36.705 8.443 44.986 1.00 51.44 83 VAL R CA 1
ATOM 1651 C C . VAL B 2 69 ? 38.018 8.421 45.741 1.00 54.25 83 VAL R C 1
ATOM 1652 O O . VAL B 2 69 ? 39.096 8.253 45.129 1.00 51.49 83 VAL R O 1
ATOM 1656 N N . GLU B 2 70 ? 37.954 8.593 47.059 1.00 58.08 84 GLU R N 1
ATOM 1657 C CA . GLU B 2 70 ? 39.196 8.610 47.818 1.00 64.50 84 GLU R CA 1
ATOM 1658 C C . GLU B 2 70 ? 39.701 7.249 48.230 1.00 64.88 84 GLU R C 1
ATOM 1659 O O . GLU B 2 70 ? 39.079 6.542 49.017 1.00 66.41 84 GLU R O 1
ATOM 1665 N N . ILE B 2 71 ? 40.830 6.893 47.641 1.00 64.28 85 ILE R N 1
ATOM 1666 C CA . ILE B 2 71 ? 41.498 5.634 47.886 1.00 64.27 85 ILE R CA 1
ATOM 1667 C C . ILE B 2 71 ? 42.121 5.561 49.292 1.00 67.34 85 ILE R C 1
ATOM 1668 O O . ILE B 2 71 ? 41.761 4.685 50.080 1.00 66.81 85 ILE R O 1
ATOM 1673 N N . SER B 2 72 ? 43.014 6.499 49.622 1.00 69.58 86 SER R N 1
ATOM 1674 C CA . SER B 2 72 ? 43.664 6.518 50.937 1.00 68.99 86 SER R CA 1
ATOM 1675 C C . SER B 2 72 ? 43.285 7.766 51.648 1.00 69.21 86 SER R C 1
ATOM 1676 O O . SER B 2 72 ? 43.227 8.821 51.028 1.00 70.78 86 SER R O 1
ATOM 1679 N N . SER B 2 73 ? 43.078 7.667 52.953 1.00 69.90 87 SER R N 1
ATOM 1680 C CA . SER B 2 73 ? 42.777 8.848 53.726 1.00 67.74 87 SER R CA 1
ATOM 1681 C C . SER B 2 73 ? 44.041 9.673 53.907 1.00 67.64 87 SER R C 1
ATOM 1682 O O . SER B 2 73 ? 45.167 9.229 53.620 1.00 65.95 87 SER R O 1
ATOM 1685 N N . CYS B 2 74 ? 43.837 10.910 54.321 1.00 67.37 88 CYS R N 1
ATOM 1686 C CA . CYS B 2 74 ? 44.943 11.806 54.545 1.00 66.88 88 CYS R CA 1
ATOM 1687 C C . CYS B 2 74 ? 45.445 11.558 55.953 1.00 67.64 88 CYS R C 1
ATOM 1688 O O . CYS B 2 74 ? 44.657 11.251 56.857 1.00 68.67 88 CYS R O 1
ATOM 1691 N N . THR B 2 75 ? 46.756 11.689 56.124 1.00 67.33 89 THR R N 1
ATOM 1692 C CA . THR B 2 75 ? 47.434 11.493 57.405 1.00 67.49 89 THR R CA 1
ATOM 1693 C C . THR B 2 75 ? 48.366 12.681 57.589 1.00 66.72 89 THR R C 1
ATOM 1694 O O . THR B 2 75 ? 48.679 13.361 56.622 1.00 70.70 89 THR R O 1
ATOM 1698 N N . VAL B 2 76 ? 48.914 12.866 58.779 1.00 61.85 90 VAL R N 1
ATOM 1699 C CA . VAL B 2 76 ? 49.812 13.989 58.986 1.00 59.33 90 VAL R CA 1
ATOM 1700 C C . VAL B 2 76 ? 51.069 14.062 58.080 1.00 61.67 90 VAL R C 1
ATOM 1701 O O . VAL B 2 76 ? 51.810 15.057 58.129 1.00 60.69 90 VAL R O 1
ATOM 1705 N N . ASP B 2 77 ? 51.298 13.051 57.235 1.00 62.37 91 ASP R N 1
ATOM 1706 C CA . ASP B 2 77 ? 52.471 13.063 56.345 1.00 64.70 91 ASP R CA 1
ATOM 1707 C C . ASP B 2 77 ? 52.242 12.533 54.919 1.00 64.96 91 ASP R C 1
ATOM 1708 O O . ASP B 2 77 ? 53.169 12.529 54.097 1.00 64.49 91 ASP R O 1
ATOM 1713 N N . ARG B 2 78 ? 51.030 12.063 54.639 1.00 63.13 92 ARG R N 1
ATOM 1714 C CA . ARG B 2 78 ? 50.681 11.562 53.311 1.00 62.57 92 ARG R CA 1
ATOM 1715 C C . ARG B 2 78 ? 49.337 12.214 53.044 1.00 60.09 92 ARG R C 1
ATOM 1716 O O . ARG B 2 78 ? 48.448 12.191 53.904 1.00 54.42 92 ARG R O 1
ATOM 1724 N N . ASP B 2 79 ? 49.225 12.861 51.886 1.00 60.05 93 ASP R N 1
ATOM 1725 C CA . ASP B 2 79 ? 47.985 13.539 51.473 1.00 56.71 93 ASP R CA 1
ATOM 1726 C C . ASP B 2 79 ? 47.011 12.523 50.834 1.00 54.47 93 ASP R C 1
ATOM 1727 O O . ASP B 2 79 ? 47.448 11.485 50.308 1.00 55.52 93 ASP R O 1
ATOM 1732 N N . THR B 2 80 ? 45.710 12.826 50.917 1.00 51.79 94 THR R N 1
ATOM 1733 C CA . THR B 2 80 ? 44.618 12.016 50.350 1.00 49.70 94 THR R CA 1
ATOM 1734 C C . THR B 2 80 ? 44.983 11.456 48.971 1.00 49.65 94 THR R C 1
ATOM 1735 O O . THR B 2 80 ? 45.668 12.129 48.197 1.00 46.21 94 THR R O 1
ATOM 1739 N N . VAL B 2 81 ? 44.611 10.205 48.686 1.00 54.34 95 VAL R N 1
ATOM 1740 C CA . VAL B 2 81 ? 44.900 9.639 47.359 1.00 57.97 95 VAL R CA 1
ATOM 1741 C C . VAL B 2 81 ? 43.574 9.363 46.678 1.00 58.11 95 VAL R C 1
ATOM 1742 O O . VAL B 2 81 ? 42.719 8.666 47.233 1.00 56.71 95 VAL R O 1
ATOM 1746 N N . CYS B 2 82 ? 43.379 9.950 45.505 1.00 57.86 96 CYS R N 1
ATOM 1747 C CA . CYS B 2 82 ? 42.123 9.748 44.8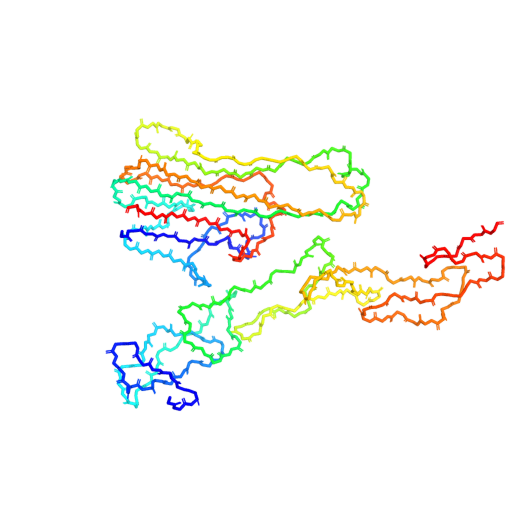12 1.00 57.67 96 CYS R CA 1
ATOM 1748 C C . CYS B 2 82 ? 42.302 8.868 43.620 1.00 58.00 96 CYS R C 1
ATOM 1749 O O . CYS B 2 82 ? 43.399 8.784 43.042 1.00 54.87 96 CYS R O 1
ATOM 1752 N N . GLY B 2 83 ? 41.183 8.292 43.204 1.00 57.02 97 GLY R N 1
ATOM 1753 C CA . GLY B 2 83 ? 41.190 7.431 42.054 1.00 57.76 97 GLY R CA 1
ATOM 1754 C C . GLY B 2 83 ? 39.779 7.130 41.647 1.00 57.90 97 GLY R C 1
ATOM 1755 O O . GLY B 2 83 ? 38.841 7.842 42.006 1.00 56.21 97 GLY R O 1
ATOM 1756 N N . CYS B 2 84 ? 39.642 6.016 40.951 1.00 57.53 98 CYS R N 1
ATOM 1757 C CA . CYS B 2 84 ? 38.368 5.562 40.452 1.00 59.00 98 CYS R CA 1
ATOM 1758 C C . CYS B 2 84 ? 38.110 4.159 40.980 1.00 61.64 98 CYS R C 1
ATOM 1759 O O . CYS B 2 84 ? 39.017 3.521 41.495 1.00 62.88 98 CYS R O 1
ATOM 1762 N N . ARG B 2 85 ? 36.883 3.675 40.846 1.00 64.25 99 ARG R N 1
ATOM 1763 C CA . ARG B 2 85 ? 36.552 2.312 41.260 1.00 68.32 99 ARG R CA 1
ATOM 1764 C C . ARG B 2 85 ? 37.049 1.429 40.122 1.00 70.67 99 ARG R C 1
ATOM 1765 O O . ARG B 2 85 ? 36.863 1.795 38.966 1.00 71.45 99 ARG R O 1
ATOM 1773 N N . LYS B 2 86 ? 37.704 0.300 40.416 1.00 74.70 100 LYS R N 1
ATOM 1774 C CA . LYS B 2 86 ? 38.193 -0.579 39.332 1.00 73.88 100 LYS R CA 1
ATOM 1775 C C . LYS B 2 86 ? 36.961 -0.999 38.553 1.00 72.21 100 LYS R C 1
ATOM 1776 O O . LYS B 2 86 ? 35.917 -1.278 39.147 1.00 70.71 100 LYS R O 1
ATOM 1782 N N . ASN B 2 87 ? 37.124 -1.021 37.234 1.00 69.28 101 ASN R N 1
ATOM 1783 C CA . ASN B 2 87 ? 36.098 -1.310 36.226 1.00 64.77 101 ASN R CA 1
ATOM 1784 C C . ASN B 2 87 ? 35.934 0.059 35.498 1.00 56.88 101 ASN R C 1
ATOM 1785 O O . ASN B 2 87 ? 35.239 0.167 34.485 1.00 53.99 101 ASN R O 1
ATOM 1790 N N . GLN B 2 88 ? 36.648 1.074 36.003 1.00 50.82 102 GLN R N 1
ATOM 1791 C CA . GLN B 2 88 ? 36.681 2.437 35.456 1.00 43.87 102 GLN R CA 1
ATOM 1792 C C . GLN B 2 88 ? 38.110 2.777 35.097 1.00 41.67 102 GLN R C 1
ATOM 1793 O O . GLN B 2 88 ? 39.021 2.254 35.728 1.00 44.28 102 GLN R O 1
ATOM 1799 N N . TYR B 2 89 ? 38.309 3.651 34.112 1.00 39.93 103 TYR R N 1
ATOM 1800 C CA . TYR B 2 89 ? 39.658 4.084 33.748 1.00 37.45 103 TYR R CA 1
ATOM 1801 C C . TYR B 2 89 ? 39.720 5.589 33.909 1.00 38.53 103 TYR R C 1
ATOM 1802 O O . TYR B 2 89 ? 38.688 6.242 34.033 1.00 39.45 103 TYR R O 1
ATOM 1811 N N . ARG B 2 90 ? 40.932 6.130 33.918 1.00 40.63 104 ARG R N 1
ATOM 1812 C CA . ARG B 2 90 ? 41.146 7.559 34.089 1.00 40.33 104 ARG R CA 1
ATOM 1813 C C . ARG B 2 90 ? 41.443 8.257 32.794 1.00 42.28 104 ARG R C 1
ATOM 1814 O O . ARG B 2 90 ? 42.138 7.720 31.932 1.00 42.56 104 ARG R O 1
ATOM 1822 N N . HIS B 2 91 ? 40.936 9.476 32.667 1.00 46.93 105 HIS R N 1
ATOM 1823 C CA . HIS B 2 91 ? 41.237 10.302 31.500 1.00 50.46 105 HIS R CA 1
ATOM 1824 C C . HIS B 2 91 ? 41.814 11.587 32.076 1.00 50.21 105 HIS R C 1
ATOM 1825 O O . HIS B 2 91 ? 41.149 12.264 32.869 1.00 46.40 105 HIS R O 1
ATOM 1832 N N . TYR B 2 92 ? 43.075 11.862 31.753 1.00 50.26 106 TYR R N 1
ATOM 1833 C CA . TYR B 2 92 ? 43.724 13.060 32.248 1.00 52.17 106 TYR R CA 1
ATOM 1834 C C . TYR B 2 92 ? 43.461 14.275 31.370 1.00 51.87 106 TYR R C 1
ATOM 1835 O O . TYR B 2 92 ? 43.605 14.217 30.149 1.00 51.03 106 TYR R O 1
ATOM 1844 N N . TRP B 2 93 ? 42.946 15.322 32.007 1.00 52.95 107 TRP R N 1
ATOM 1845 C CA . TRP B 2 93 ? 42.649 16.594 31.369 1.00 53.15 107 TRP R CA 1
ATOM 1846 C C . TRP B 2 93 ? 43.891 17.468 31.488 1.00 55.61 107 TRP R C 1
ATOM 1847 O O . TRP B 2 93 ? 44.237 18.203 30.572 1.00 55.49 107 TRP R O 1
ATOM 1858 N N . SER B 2 94 ? 44.552 17.362 32.638 1.00 58.10 108 SER R N 1
ATOM 1859 C CA . SER B 2 94 ? 45.778 18.089 32.938 1.00 58.86 108 SER R CA 1
ATOM 1860 C C . SER B 2 94 ? 46.618 17.125 33.783 1.00 60.89 108 SER R C 1
ATOM 1861 O O . SER B 2 94 ? 46.100 16.119 34.268 1.00 60.49 108 SER R O 1
ATOM 1864 N N . GLU B 2 95 ? 47.904 17.424 33.952 1.00 61.03 109 GLU R N 1
ATOM 1865 C CA . GLU B 2 95 ? 48.800 16.584 34.745 1.00 58.51 109 GLU R CA 1
ATOM 1866 C C . GLU B 2 95 ? 48.280 16.295 36.172 1.00 58.08 109 GLU R C 1
ATOM 1867 O O . GLU B 2 95 ? 48.841 15.464 36.872 1.00 57.72 109 GLU R O 1
ATOM 1869 N N . ASN B 2 96 ? 47.213 16.966 36.603 1.00 58.87 110 ASN R N 1
ATOM 1870 C CA . ASN B 2 96 ? 46.651 16.743 37.942 1.00 58.94 110 ASN R CA 1
ATOM 1871 C C . ASN B 2 96 ? 45.170 16.427 37.925 1.00 57.50 110 ASN R C 1
ATOM 1872 O O . ASN B 2 96 ? 44.621 15.886 38.895 1.00 59.53 110 ASN R O 1
ATOM 1877 N N . LEU B 2 97 ? 44.491 16.818 36.861 1.00 53.63 111 LEU R N 1
ATOM 1878 C CA . LEU B 2 97 ? 43.079 16.546 36.832 1.00 51.24 111 LEU R CA 1
ATOM 1879 C C . LEU B 2 97 ? 42.723 15.413 35.884 1.00 51.21 111 LEU R C 1
ATOM 1880 O O . LEU B 2 97 ? 43.048 15.461 34.684 1.00 48.17 111 LEU R O 1
ATOM 1885 N N . PHE B 2 98 ? 42.086 14.389 36.457 1.00 49.25 112 PHE R N 1
ATOM 1886 C CA . PHE B 2 98 ? 41.616 13.212 35.725 1.00 45.95 112 PHE R CA 1
ATOM 1887 C C . PHE B 2 98 ? 40.136 12.985 36.088 1.00 43.84 112 PHE R C 1
ATOM 1888 O O . PHE B 2 98 ? 39.692 13.315 37.203 1.00 39.17 112 PHE R O 1
ATOM 1896 N N . GLN B 2 99 ? 39.384 12.464 35.123 1.00 43.11 113 GLN R N 1
ATOM 1897 C CA . GLN B 2 99 ? 37.963 12.163 35.290 1.00 44.23 113 GLN R CA 1
ATOM 1898 C C . GLN B 2 99 ? 37.879 10.637 35.204 1.00 47.29 113 GLN R C 1
ATOM 1899 O O . GLN B 2 99 ? 38.692 10.022 34.500 1.00 51.38 113 GLN R O 1
ATOM 1905 N N . CYS B 2 100 ? 36.952 10.020 35.938 1.00 44.62 114 CYS R N 1
ATOM 1906 C CA . CYS B 2 100 ? 36.790 8.562 35.915 1.00 40.52 114 CYS R CA 1
ATOM 1907 C C . CYS B 2 100 ? 35.691 8.179 34.953 1.00 42.22 114 CYS R C 1
ATOM 1908 O O . CYS B 2 100 ? 34.604 8.739 35.028 1.00 45.33 114 CYS R O 1
ATOM 1911 N N . PHE B 2 101 ? 35.969 7.258 34.034 1.00 44.54 115 PHE R N 1
ATOM 1912 C CA . PHE B 2 101 ? 34.959 6.772 33.086 1.00 42.75 115 PHE R CA 1
ATOM 1913 C C . PHE B 2 101 ? 34.775 5.242 33.238 1.00 44.96 115 PHE R C 1
ATOM 1914 O O . PHE B 2 101 ? 35.729 4.515 33.557 1.00 46.85 115 PHE R O 1
ATOM 1922 N N . ASN B 2 102 ? 33.547 4.768 33.020 1.00 44.47 116 ASN R N 1
ATOM 1923 C CA . ASN B 2 102 ? 33.208 3.339 33.088 1.00 38.43 116 ASN R CA 1
ATOM 1924 C C . ASN B 2 102 ? 33.878 2.622 31.880 1.00 36.45 116 ASN R C 1
ATOM 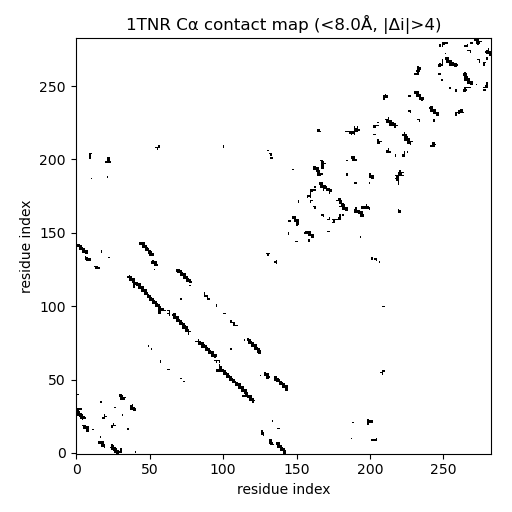1925 O O . ASN B 2 102 ? 33.931 3.179 30.771 1.00 34.52 116 ASN R O 1
ATOM 1930 N N . CYS B 2 103 ? 34.437 1.427 32.096 1.00 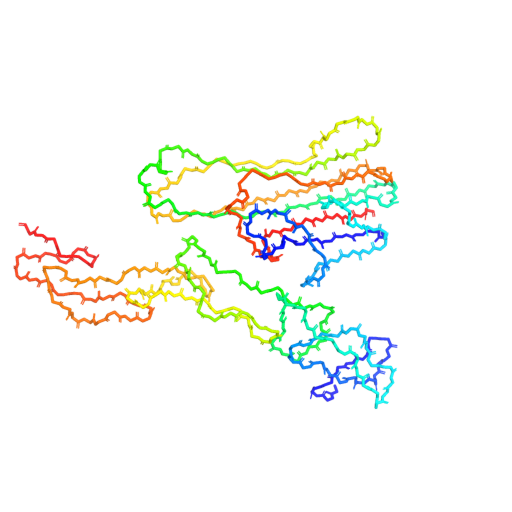34.95 117 CYS R N 1
ATOM 1931 C CA . CYS B 2 103 ? 35.081 0.649 31.013 1.00 33.80 117 CYS R CA 1
ATOM 1932 C C . CYS B 2 103 ? 34.056 0.038 30.085 1.00 35.00 117 CYS R C 1
ATOM 1933 O O . CYS B 2 103 ? 33.054 -0.471 30.558 1.00 36.76 117 CYS R O 1
ATOM 1936 N N . SER B 2 104 ? 34.310 -0.004 28.782 1.00 39.42 118 SER R N 1
ATOM 1937 C CA . SER B 2 104 ? 33.316 -0.602 27.893 1.00 42.81 118 SER R CA 1
ATOM 1938 C C . SER B 2 104 ? 33.282 -2.114 28.082 1.00 43.42 118 SER R C 1
ATOM 1939 O O . SER B 2 104 ? 34.297 -2.751 28.427 1.00 39.62 118 SER R O 1
ATOM 1942 N N . LEU B 2 105 ? 32.091 -2.670 27.902 1.00 44.28 119 LEU R N 1
ATOM 1943 C CA . LEU B 2 105 ? 31.887 -4.088 28.076 1.00 41.23 119 LEU R CA 1
ATOM 1944 C C . LEU B 2 105 ? 32.023 -4.886 26.803 1.00 41.84 119 LEU R C 1
ATOM 1945 O O . LEU B 2 105 ? 32.215 -6.094 26.857 1.00 48.92 119 LEU R O 1
ATOM 1950 N N . CYS B 2 106 ? 31.951 -4.207 25.669 1.00 39.28 120 CYS R N 1
ATOM 1951 C CA . CYS B 2 106 ? 32.033 -4.843 24.354 1.00 38.19 120 CYS R CA 1
ATOM 1952 C C . CYS B 2 106 ? 30.791 -5.645 24.022 1.00 35.83 120 CYS R C 1
ATOM 1953 O O . CYS B 2 106 ? 30.881 -6.777 23.572 1.00 38.53 120 CYS R O 1
ATOM 1956 N N . LEU B 2 107 ? 29.627 -5.088 24.311 1.00 35.35 121 LEU R N 1
ATOM 1957 C CA . LEU B 2 107 ? 28.392 -5.746 23.957 1.00 32.20 121 LEU R CA 1
ATOM 1958 C C . LEU B 2 107 ? 28.408 -5.895 22.443 1.00 34.95 121 LEU R C 1
ATOM 1959 O O . LEU B 2 107 ? 28.916 -5.033 21.732 1.00 34.94 121 LEU R O 1
ATOM 1964 N N . ASN B 2 108 ? 27.859 -6.999 21.963 1.00 40.27 122 ASN R N 1
ATOM 1965 C CA . ASN B 2 108 ? 27.811 -7.296 20.530 1.00 41.22 122 ASN R CA 1
ATOM 1966 C C . ASN B 2 108 ? 29.211 -7.316 19.931 1.00 39.06 122 ASN R C 1
ATOM 1967 O O . ASN B 2 108 ? 29.393 -7.016 18.756 1.00 40.21 122 ASN R O 1
ATOM 1972 N N . GLY B 2 109 ? 30.177 -7.770 20.741 1.00 37.66 123 GLY R N 1
ATOM 1973 C CA . GLY B 2 109 ? 31.570 -7.882 20.318 1.00 31.77 123 GLY R CA 1
ATOM 1974 C C . GLY B 2 109 ? 32.423 -8.787 21.208 1.00 32.29 123 GLY R C 1
ATOM 1975 O O . GLY B 2 109 ? 31.915 -9.534 22.049 1.00 32.83 123 GLY R O 1
ATOM 1976 N N . THR B 2 110 ? 33.731 -8.705 21.031 1.00 35.44 124 THR R N 1
ATOM 1977 C CA . THR B 2 110 ? 34.680 -9.502 21.793 1.00 39.56 124 THR R CA 1
ATOM 1978 C C . THR B 2 110 ? 35.735 -8.551 22.320 1.00 40.13 124 THR R C 1
ATOM 1979 O O . THR B 2 110 ? 36.147 -7.647 21.604 1.00 46.18 124 THR R O 1
ATOM 1983 N N . VAL B 2 111 ? 36.170 -8.737 23.556 1.00 35.74 125 VAL R N 1
ATOM 1984 C CA . VAL B 2 111 ? 37.204 -7.888 24.118 1.00 33.39 125 VAL R CA 1
ATOM 1985 C C . VAL B 2 111 ? 38.523 -8.137 23.382 1.00 38.14 125 VAL R C 1
ATOM 1986 O O . VAL B 2 111 ? 39.022 -9.244 23.380 1.00 40.15 125 VAL R O 1
ATOM 1990 N N . HIS B 2 112 ? 39.053 -7.112 22.721 1.00 43.56 126 HIS R N 1
ATOM 1991 C CA . HIS B 2 112 ? 40.323 -7.194 21.988 1.00 45.53 126 HIS R CA 1
ATOM 1992 C C . HIS B 2 112 ? 41.439 -6.906 23.008 1.00 49.66 126 HIS R C 1
ATOM 1993 O O . HIS B 2 112 ? 42.404 -7.660 23.104 1.00 53.04 126 HIS R O 1
ATOM 2000 N N . LEU B 2 113 ? 41.292 -5.813 23.762 1.00 51.11 127 LEU R N 1
ATOM 2001 C CA . LEU B 2 113 ? 42.249 -5.399 24.801 1.00 50.58 127 LEU R CA 1
ATOM 2002 C C . LEU B 2 113 ? 41.462 -5.073 26.056 1.00 51.55 127 LEU R C 1
ATOM 2003 O O . LEU B 2 113 ? 40.488 -4.309 25.995 1.00 51.16 127 LEU R O 1
ATOM 2008 N N . SER B 2 114 ? 41.866 -5.632 27.189 1.00 52.08 128 SER R N 1
ATOM 2009 C CA . SER B 2 114 ? 41.126 -5.379 28.417 1.00 53.32 128 SER R CA 1
ATOM 2010 C C . SER B 2 114 ? 41.352 -3.951 28.881 1.00 51.90 128 SER R C 1
ATOM 2011 O O . SER B 2 114 ? 42.313 -3.303 28.485 1.00 49.83 128 SER R O 1
ATOM 2014 N N . CYS B 2 115 ? 40.431 -3.444 29.683 1.00 51.96 129 CYS R N 1
ATOM 2015 C CA . CYS B 2 115 ? 40.536 -2.092 30.205 1.00 51.99 129 CYS R CA 1
ATOM 2016 C C . CYS B 2 115 ? 41.790 -1.875 31.064 1.00 53.30 129 CYS R C 1
ATOM 2017 O O . CYS B 2 115 ? 42.149 -2.729 31.881 1.00 53.63 129 CYS R O 1
ATOM 2020 N N . GLN B 2 116 ? 42.413 -0.706 30.922 1.00 55.69 130 GLN R N 1
ATOM 2021 C CA . GLN B 2 116 ? 43.638 -0.364 31.660 1.00 58.42 130 GLN R CA 1
ATOM 2022 C C . GLN B 2 116 ? 43.409 0.750 32.714 1.00 60.12 130 GLN R C 1
ATOM 2023 O O . GLN B 2 116 ? 42.267 1.143 32.946 1.00 61.42 130 GLN R O 1
ATOM 2029 N N . GLU B 2 117 ? 44.472 1.248 33.360 1.00 61.26 131 GLU R N 1
ATOM 2030 C CA . GLU B 2 117 ? 44.299 2.303 34.368 1.00 58.96 131 GLU R CA 1
ATOM 2031 C C . GLU B 2 117 ? 44.017 3.630 33.676 1.00 57.14 131 GLU R C 1
ATOM 2032 O O . GLU B 2 117 ? 43.240 4.443 34.174 1.00 56.39 131 GLU R O 1
ATOM 2038 N N . LYS B 2 118 ? 44.618 3.832 32.511 1.00 53.84 132 LYS R N 1
ATOM 2039 C CA . LYS B 2 118 ? 44.417 5.073 31.783 1.00 54.26 132 LYS R CA 1
ATOM 2040 C C . LYS B 2 118 ? 43.928 4.794 30.369 1.00 54.38 132 LYS R C 1
ATOM 2041 O O . LYS B 2 118 ? 44.201 5.575 29.463 1.00 58.38 132 LYS R O 1
ATOM 2047 N N . GLN B 2 119 ? 43.183 3.711 30.167 1.00 52.89 133 GLN R N 1
ATOM 2048 C CA . GLN B 2 119 ? 42.696 3.387 28.821 1.00 50.58 133 GLN R CA 1
ATOM 2049 C C . GLN B 2 119 ? 41.441 2.545 28.795 1.00 48.27 133 GLN R C 1
ATOM 2050 O O . GLN B 2 119 ? 41.351 1.544 29.495 1.00 48.95 133 GLN R O 1
ATOM 2056 N N . ASN B 2 120 ? 40.506 2.892 27.927 1.00 45.96 134 ASN R N 1
ATOM 2057 C CA . ASN B 2 120 ? 39.275 2.109 27.831 1.00 43.57 134 ASN R CA 1
ATOM 2058 C C . ASN B 2 120 ? 39.493 0.759 27.110 1.00 44.50 134 ASN R C 1
ATOM 2059 O O . ASN B 2 120 ? 40.460 0.569 26.372 1.00 44.07 134 ASN R O 1
ATOM 2064 N N . THR B 2 121 ? 38.580 -0.177 27.334 1.00 46.10 135 THR R N 1
ATOM 2065 C CA . THR B 2 121 ? 38.613 -1.498 26.701 1.00 44.24 135 THR R CA 1
ATOM 2066 C C . THR B 2 121 ? 38.521 -1.343 25.174 1.00 43.74 135 THR R C 1
ATOM 2067 O O . THR B 2 121 ? 37.701 -0.545 24.705 1.00 48.63 135 THR R O 1
ATOM 2071 N N . VAL B 2 122 ? 39.314 -2.082 24.394 1.00 42.84 136 VAL R N 1
ATOM 2072 C CA . VAL B 2 122 ? 39.167 -2.019 22.922 1.00 41.24 136 VAL R CA 1
ATOM 2073 C C . VAL B 2 122 ? 38.335 -3.231 22.502 1.00 41.38 136 VAL R C 1
ATOM 2074 O O . VAL B 2 122 ? 38.692 -4.355 22.829 1.00 44.58 136 VAL R O 1
ATOM 2078 N N . CYS B 2 123 ? 37.257 -3.031 21.766 1.00 37.45 137 CYS R N 1
ATOM 2079 C CA . CYS B 2 123 ? 36.452 -4.166 21.347 1.00 38.47 137 CYS R CA 1
ATOM 2080 C C . CYS B 2 123 ? 36.652 -4.492 19.881 1.00 42.39 137 CYS R C 1
ATOM 2081 O O . CYS B 2 123 ? 37.265 -3.718 19.162 1.00 47.89 137 CYS R O 1
ATOM 2084 N N . THR B 2 124 ? 36.203 -5.670 19.456 1.00 45.08 138 THR R N 1
ATOM 2085 C CA . THR B 2 124 ? 36.253 -6.069 18.052 1.00 46.45 138 THR R CA 1
ATOM 2086 C C . THR B 2 124 ? 34.820 -6.431 17.867 1.00 49.95 138 THR R C 1
ATOM 2087 O O . THR B 2 124 ? 34.299 -7.244 18.631 1.00 50.11 138 THR R O 1
ATOM 2091 N N . CYS B 2 125 ? 34.153 -5.833 16.900 1.00 55.72 139 CYS R N 1
ATOM 2092 C CA . CYS B 2 125 ? 32.755 -6.182 16.737 1.00 62.01 139 CYS R CA 1
ATOM 2093 C C . CYS B 2 125 ? 32.512 -7.477 16.020 1.00 67.84 139 CYS R C 1
ATOM 2094 O O . CYS B 2 125 ? 33.427 -8.046 15.398 1.00 67.61 139 CYS R O 1
ATOM 2097 N N . HIS B 2 126 ? 31.305 -8.000 16.234 1.00 74.41 140 HIS R N 1
ATOM 2098 C CA . HIS B 2 126 ? 30.863 -9.246 15.606 1.00 80.79 140 HIS R CA 1
ATOM 2099 C C . HIS B 2 126 ? 30.533 -8.869 14.171 1.00 84.70 140 HIS R C 1
ATOM 2100 O O . HIS B 2 126 ? 30.172 -7.704 13.900 1.00 86.25 140 HIS R O 1
ATOM 2107 N N . ALA B 2 127 ? 30.648 -9.836 13.259 1.00 86.09 141 ALA R N 1
ATOM 2108 C CA . ALA B 2 127 ? 30.335 -9.587 11.854 1.00 85.39 141 ALA R CA 1
ATOM 2109 C C . ALA B 2 127 ? 28.888 -9.053 11.782 1.00 84.10 141 ALA R C 1
ATOM 2110 O O . ALA B 2 127 ? 27.990 -9.575 12.439 1.00 83.24 141 ALA R O 1
ATOM 2112 N N . GLY B 2 128 ? 28.686 -7.959 11.060 1.00 84.61 142 GLY R N 1
ATOM 2113 C CA . GLY B 2 128 ? 27.361 -7.374 10.967 1.00 85.07 142 GLY R CA 1
ATOM 2114 C C . GLY B 2 128 ? 27.247 -6.120 11.822 1.00 85.65 142 GLY R C 1
ATOM 2115 O O . GLY B 2 128 ? 26.194 -5.471 11.844 1.00 86.77 142 GLY R O 1
ATOM 2116 N N . PHE B 2 129 ? 28.343 -5.760 12.496 1.00 84.19 143 PHE R N 1
ATOM 2117 C CA . PHE B 2 129 ? 28.377 -4.587 13.369 1.00 82.44 143 PHE R CA 1
ATOM 2118 C C . PHE B 2 129 ? 29.511 -3.612 13.026 1.00 84.32 143 PHE R C 1
ATOM 2119 O O . PHE B 2 129 ? 30.543 -4.018 12.489 1.00 81.24 143 PHE R O 1
ATOM 2127 N N . PHE B 2 130 ? 29.306 -2.331 13.332 1.00 87.06 144 PHE R N 1
ATOM 2128 C CA . PHE B 2 130 ? 30.289 -1.276 13.076 1.00 88.17 144 PHE R CA 1
ATOM 2129 C C . PHE B 2 130 ? 30.841 -0.806 14.416 1.00 88.45 144 PHE R C 1
ATOM 2130 O O . PHE B 2 130 ? 30.063 -0.563 15.338 1.00 84.89 144 PHE R O 1
ATOM 2138 N N . LEU B 2 131 ? 32.162 -0.665 14.529 1.00 89.49 145 LEU R N 1
ATOM 2139 C CA . LEU B 2 131 ? 32.762 -0.182 15.769 1.00 91.86 145 LEU R CA 1
ATOM 2140 C C . LEU B 2 131 ? 32.715 1.348 15.686 1.00 95.75 145 LEU R C 1
ATOM 2141 O O . LEU B 2 131 ? 33.582 1.940 15.071 1.00 96.59 145 LEU R O 1
ATOM 2146 N N . ARG B 2 132 ? 31.672 1.968 16.245 1.00 98.41 146 ARG R N 1
ATOM 2147 C CA . ARG B 2 132 ? 31.514 3.438 16.230 1.00 96.39 146 ARG R CA 1
ATOM 2148 C C . ARG B 2 132 ? 32.022 4.077 17.528 1.00 96.88 146 ARG R C 1
ATOM 2149 O O . ARG B 2 132 ? 31.230 4.382 18.438 1.00 94.52 146 ARG R O 1
ATOM 2157 N N . GLU B 2 133 ? 33.340 4.285 17.591 1.00 97.72 147 GLU R N 1
ATOM 2158 C CA . GLU B 2 133 ? 34.063 4.865 18.747 1.00 98.94 147 GLU R CA 1
ATOM 2159 C C . GLU B 2 133 ? 33.730 4.191 20.102 1.00 100.71 147 GLU R C 1
ATOM 2160 O O . GLU B 2 133 ? 33.064 4.751 20.980 1.00 100.56 147 GLU R O 1
ATOM 2166 N N . ASN B 2 134 ? 34.180 2.957 20.209 1.00 101.17 148 ASN R N 1
ATOM 2167 C CA . ASN B 2 134 ? 33.995 2.075 21.386 1.00 99.22 148 ASN R CA 1
ATOM 2168 C C . ASN B 2 134 ? 32.689 1.415 21.732 1.00 99.01 148 ASN R C 1
ATOM 2169 O O . ASN B 2 134 ? 32.441 1.074 22.892 1.00 102.17 148 ASN R O 1
ATOM 2174 N N . GLU B 2 135 ? 31.847 1.225 20.728 1.00 95.52 149 GLU R N 1
ATOM 2175 C CA . GLU B 2 135 ? 30.553 0.560 20.823 1.00 91.44 149 GLU R CA 1
ATOM 2176 C C . GLU B 2 135 ? 30.275 -0.078 19.469 1.00 88.49 149 GLU R C 1
ATOM 2177 O O . GLU B 2 135 ? 30.777 0.395 18.446 1.00 86.70 149 GLU R O 1
ATOM 2183 N N . CYS B 2 136 ? 29.596 -1.224 19.458 1.00 87.85 150 CYS R N 1
ATOM 2184 C CA . CYS B 2 136 ? 29.287 -1.861 18.186 1.00 88.95 150 CYS R CA 1
ATOM 2185 C C . CYS B 2 136 ? 27.845 -1.529 17.834 1.00 92.93 150 CYS R C 1
ATOM 2186 O O . CYS B 2 136 ? 26.929 -1.855 18.610 1.00 95.01 150 CYS R O 1
ATOM 2189 N N . VAL B 2 137 ? 27.655 -0.878 16.680 1.00 93.10 151 VAL R N 1
ATOM 2190 C CA . VAL B 2 137 ? 26.333 -0.496 16.205 1.00 91.33 151 VAL R CA 1
ATOM 2191 C C . VAL B 2 137 ? 26.016 -1.351 14.980 1.00 92.85 151 VAL R C 1
ATOM 2192 O O . VAL B 2 137 ? 26.887 -1.542 14.124 1.00 93.86 151 VAL R O 1
ATOM 2196 N N . SER B 2 138 ? 24.787 -1.874 14.910 1.00 92.87 152 SER R N 1
ATOM 2197 C CA . SER B 2 138 ? 24.337 -2.722 13.798 1.00 95.45 152 SER R CA 1
ATOM 2198 C C . SER B 2 138 ? 24.258 -1.975 12.461 1.00 98.60 152 SER R C 1
ATOM 2199 O O . SER B 2 138 ? 23.834 -0.813 12.421 1.00 101.19 152 SER R O 1
ATOM 2202 N N . CYS B 2 139 ? 24.646 -2.655 11.379 1.00 99.75 153 CYS R N 1
ATOM 2203 C CA . CYS B 2 139 ? 24.614 -2.080 10.031 1.00 101.17 153 CYS R CA 1
ATOM 2204 C C . CYS B 2 139 ? 23.150 -1.832 9.556 1.00 103.82 153 CYS R C 1
ATOM 2205 O O . CYS B 2 139 ? 22.563 -2.735 8.909 1.00 103.91 153 CYS R O 1
#

Organism: Homo sapiens (NCBI:txid9606)

B-factor: mean 52.2, std 25.18, range [6.32, 128.8]

Secondary structure (DSSP, 8-state):
--EEEEEE-TT-SSS--EE-SBTT-EEETT-EEETTEEEP-SSEEEEEEEEEEEEE-B-SGGGGTS-EEEEEEEEEE-TTSSS-EEEEEEEEEE--BBTB-EEEEEEEEEEEEE-TT-EEEEEEE-GGGB---TTTSEEEEEE-/--BTEEEETTEEEEEEEPBPTTEEEEE--SSTTS--EEEEPPBTEE--SSB--SSBEEPPPP-GGGT-EEEE--BTTB--EEE--BTEEEEESSSS-EEEEEPP--TTEEEEE---SSSPPEEEEPTTEEE-SSSEEE-

GO terms:
  GO:0005102 signaling receptor binding (F, TAS)
  GO:0006915 apoptotic process (P, TAS)
  GO:0007165 signal transduction (P, TAS)
  GO:0007267 cell-cell signaling (P, TAS)
  GO:0005886 plasma membrane (C, TAS)
  GO:0005515 protein binding (F, IPI)
  GO:0005886 plasma membrane (C, IPI)

Sequence (283 aa):
KPAAHLIGDPSKQNSLLWRANTDRAFLQDGFSLSNNSLLVPTSGIYFVYSQVVFSGKAYSPKATSSPLYLAHEVQLFSSQYPFHVPLLSSQKMVYPGLQEPWLHSMYHGAAFQLTQGDQLSTHTDGIPHLVLSPSTVFFGAFALCPQGKYIHPQNNSICCTKCHKGTYLYNDCPGPGQDTDCRECESGSFTASENHLRHCLSCSKCRKEMGQVEISSCTVDRDTVCGCRKNQYRHYWSENLFQCFNCSLCLNGTVHLSCQEKQNTVCTCHAGFFLRENECVSC

Radius of gyration: 24.84 Å; Cα contacts (8 Å, |Δi|>4): 702; chains: 2; bounding box: 60×63×60 Å

InterPro domains:
  IPR002960 Lymphotoxin-alpha [PR01236] (21-37)
  IPR002960 Lymphotoxin-alpha [PR01236] (43-61)
  IPR002960 Lymphotoxin-alpha [PR01236] (71-88)
  IPR002960 Lymphotoxin-alpha [PR01236] (91-109)
  IPR002960 Lymphotoxin-alpha [PR01236] (122-142)
  IPR002960 Lymphotoxin-alpha [PR01236] (147-166)
  IPR002960 Lymphotoxin-alpha [PR01236] (180-197)
  IPR006052 Tumour necrosis factor domain [PF00229] (77-205)
  IPR006052 Tumour necrosis factor domain [PS50049] (63-205)
  IPR006052 Tumour necrosis factor domain [SM00207] (63-205)
  IPR006052 Tumour necrosis factor domain [cd00184] (63-203)
  IPR006053 Tumour necrosis factor [PR01234] (62-79)
  IPR006053 Tumour necrosis factor [PR01234] (79-97)
  IPR006053 Tumour necrosis factor [PR01234] (131-149)
  IPR006053 Tumour necrosis factor [PR01234] (163-186)
  IPR006053 Tumour necrosis factor [PR01234] (193-204)
  IPR008983 Tumour necrosis factor-like domain superfamily [G3DSA:2.60.120.40] (62-205)
  IPR008983 Tumour necrosis factor-like domain superfamily [SSF49842] (62-205)
  IPR021184 Tumour necrosis factor, conserved site [PS00251] (99-115)

Solvent-accessible surface area: 16359 Å² total; per-residue (Å²): 170,9,16,2,36,0,3,0,10,8,65,83,144,112,53,13,68,11,44,18,82,4,21,192,2,86,67,88,71,49,10,50,64,43,146,58,13,0,59,1,26,66,73,31,77,1,59,0,32,0,32,0,11,0,7,7,35,10,142,47,96,182,46,51,88,77,52,46,108,0,4,2,35,0,32,26,71,11,116,140,126,96,126,101,60,71,40,25,54,21,115,88,98,15,156,10,20,93,78,114,46,33,100,51,68,14,121,20,31,30,55,47,158,7,52,118,40,7,54,0,16,29,83,11,49,18,44,86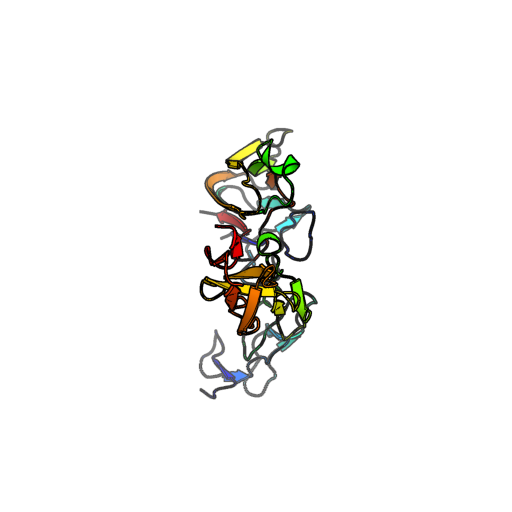,58,14,14,25,31,43,90,30,0,31,1,0,1,82,25,143,109,77,173,24,85,14,94,24,86,145,74,102,92,28,30,3,68,50,2,123,109,5,22,43,5,97,72,24,3,89,12,102,90,95,124,18,50,42,108,124,4,125,114,35,4,22,3,57,59,92,14,86,52,137,53,6,69,9,9,50,104,26,57,138,9,7,18,20,45,95,106,37,78,35,63,44,49,146,41,20,57,26,0,20,151,157,85,29,40,40,73,84,146,61,104,130,31,18,6,7,71,112,20,31,140,13,136,83,16,81,78,128,102,69,21,91,107,131,96,26,6,49,3,63,26,88,109,47,59,125,87,187,172,40,124,20,72,75,123

Nearest PDB structures (foldseek):
  1ext-assembly1_B  TM=9.400E-01  e=1.927E-25  Homo sapiens
  1ncf-assembly1_A  TM=9.212E-01  e=4.989E-24  Homo sapiens
  7kp7-assembly1_F  TM=8.844E-01  e=2.515E-24  Homo sapiens
  7kp8-assembly1_F  TM=9.560E-01  e=6.266E-21  Homo sapiens
  1ft4-assembly1_B  TM=8.940E-01  e=1.243E-20  Homo sapiens

Foldseek 3Di:
DWKWKWFFDPVDQQDTATDADDDNTDTDDAWDDDPSKTFAAAWAKKKKKWKWKFKDAAADPVLQPAKAKKKKFKWKDDPVDRDIGTPDMDIDIGRHDHGDMDMDMDMDIDMDGDHGGMIMHMDIRRSNGTPGDRVGTMIMMDGD/DDDQWDADPPDGPFTAGFDFWQWEQCAQADGRPGHGDIDGADPQFTAQGGHHHNHGHGADDDPVVLQKDWDDDCDRHRHTDIAHDPQWAWADPDPPDIHTGHAAPQVQFAFPAPADNHGHTDTDHDPQWDCDPNYTHGD